Protein AF-A0AAE0IUZ6-F1 (afdb_monomer_lite)

pLDDT: mean 79.54, std 16.74, range [31.94, 95.56]

Sequence (282 aa):
MSKDALSNSRMFKVDIFSASQRDEEVAAMLNRHLWWHKSNQPDNFVSWISSLLYAVQYMLYCFNRSKRQFSLDQIQLLMVDTTLFPSREILFMEDVDLINIYAEFGQPPQASQSKYNGNSLGQEKTLAKLARMRSGLYLFGEYLSQGALRVEGKCKSITLEALIGRGLFSLRHDFLGSPALGPDAKENSGWAKEVVKLREVFAESGRREPVTASIFHAALGITEGFESPLRLPFVIYFLSLYPRRLDNTLRLLFEGHFTVRKLRKVATYLAPESKGKAEDIR

Structure (mmCIF, N/CA/C/O backbone):
data_AF-A0AAE0IUZ6-F1
#
_entry.id   AF-A0AAE0IUZ6-F1
#
loop_
_atom_site.group_PDB
_atom_site.id
_atom_site.type_symbol
_atom_site.label_atom_id
_atom_site.label_alt_id
_atom_site.label_comp_id
_atom_site.label_asym_id
_atom_site.label_entity_id
_atom_site.label_seq_id
_atom_site.pdbx_PDB_ins_code
_atom_site.Cartn_x
_atom_site.Cartn_y
_atom_site.Cartn_z
_atom_site.occupancy
_atom_site.B_iso_or_equiv
_atom_site.auth_seq_id
_atom_site.auth_comp_id
_atom_site.auth_asym_id
_atom_site.auth_atom_id
_atom_site.pdbx_PDB_model_num
ATOM 1 N N . MET A 1 1 ? -4.726 -10.358 9.457 1.00 71.62 1 MET A N 1
ATOM 2 C CA . MET A 1 1 ? -5.707 -10.649 10.532 1.00 71.62 1 MET A CA 1
ATOM 3 C C . MET A 1 1 ? -5.510 -9.632 11.644 1.00 71.62 1 MET A C 1
ATOM 5 O O . MET A 1 1 ? -4.365 -9.238 11.842 1.00 71.62 1 MET A O 1
ATOM 9 N N . SER A 1 2 ? -6.578 -9.201 12.328 1.00 77.94 2 SER A N 1
ATOM 10 C CA . SER A 1 2 ? -6.479 -8.260 13.458 1.00 77.94 2 SER A CA 1
ATOM 11 C C . SER A 1 2 ? -5.837 -8.915 14.683 1.00 77.94 2 SER A C 1
ATOM 13 O O . SER A 1 2 ? -5.755 -10.145 14.772 1.00 77.94 2 SER A O 1
ATOM 15 N N . LYS A 1 3 ? -5.386 -8.106 15.648 1.00 79.75 3 LYS A N 1
ATOM 16 C CA . LYS A 1 3 ? -4.854 -8.611 16.924 1.00 79.75 3 LYS A CA 1
ATOM 17 C C . LYS A 1 3 ? -5.901 -9.457 17.658 1.00 79.75 3 LYS A C 1
ATOM 19 O O . LYS A 1 3 ? -5.583 -10.522 18.197 1.00 79.75 3 LYS A O 1
ATOM 24 N N . ASP A 1 4 ? -7.152 -9.015 17.634 1.00 77.31 4 ASP A N 1
ATOM 25 C CA . ASP A 1 4 ? -8.262 -9.742 18.247 1.00 77.31 4 ASP A CA 1
ATOM 26 C C . ASP A 1 4 ? -8.547 -11.068 17.527 1.00 77.31 4 ASP A C 1
ATOM 28 O O . ASP A 1 4 ? -8.809 -12.079 18.178 1.00 77.31 4 ASP A O 1
ATOM 32 N N . ALA A 1 5 ? -8.412 -11.114 16.197 1.00 73.94 5 ALA A N 1
ATOM 33 C CA . ALA A 1 5 ? -8.547 -12.357 15.440 1.00 73.94 5 ALA A CA 1
ATOM 34 C C . ALA A 1 5 ? -7.412 -13.350 15.740 1.00 73.94 5 ALA A C 1
ATOM 36 O O . ALA A 1 5 ? -7.665 -14.542 15.902 1.00 73.94 5 ALA A O 1
ATOM 37 N N . LEU A 1 6 ? -6.169 -12.867 15.848 1.00 78.62 6 LEU A N 1
ATOM 38 C CA . LEU A 1 6 ? -5.002 -13.697 16.178 1.00 78.62 6 LEU A CA 1
ATOM 39 C C . LEU A 1 6 ? -5.080 -14.287 17.592 1.00 78.62 6 LEU A C 1
ATOM 41 O O . LEU A 1 6 ? -4.630 -15.406 17.815 1.00 78.62 6 LEU A O 1
ATOM 45 N N . SER A 1 7 ? -5.663 -13.549 18.537 1.00 78.81 7 SER A N 1
ATOM 46 C CA . SER A 1 7 ? -5.867 -14.006 19.919 1.00 78.81 7 SER A CA 1
ATOM 47 C C . SER A 1 7 ? -7.175 -14.783 20.128 1.00 78.81 7 SER A C 1
ATOM 49 O O . SER A 1 7 ? -7.484 -15.155 21.258 1.00 78.81 7 SER A O 1
ATOM 51 N N . ASN A 1 8 ? -7.943 -15.039 19.058 1.00 78.38 8 ASN A N 1
ATOM 52 C CA . ASN A 1 8 ? -9.271 -15.665 19.104 1.00 78.38 8 ASN A CA 1
ATOM 53 C C . ASN A 1 8 ? -10.239 -14.963 20.088 1.00 78.38 8 ASN A C 1
ATOM 55 O O . ASN A 1 8 ? -11.097 -15.591 20.713 1.00 78.38 8 ASN A O 1
ATOM 59 N N . SER A 1 9 ? -10.089 -13.644 20.238 1.00 79.25 9 SER A N 1
ATOM 60 C CA . SER A 1 9 ? -10.920 -12.799 21.095 1.00 79.25 9 SER A CA 1
ATOM 61 C C . SER A 1 9 ? -12.329 -12.662 20.521 1.00 79.25 9 SER A C 1
ATOM 63 O O . SER A 1 9 ? -12.500 -12.470 19.324 1.00 79.25 9 SER A O 1
ATOM 65 N N . ARG A 1 10 ? -13.376 -12.658 21.355 1.00 76.38 10 ARG A N 1
ATOM 66 C CA . ARG A 1 10 ? -14.760 -12.456 20.867 1.00 76.38 10 ARG A CA 1
ATOM 67 C C . ARG A 1 10 ? -14.938 -11.155 20.072 1.00 76.38 10 ARG A C 1
ATOM 69 O O .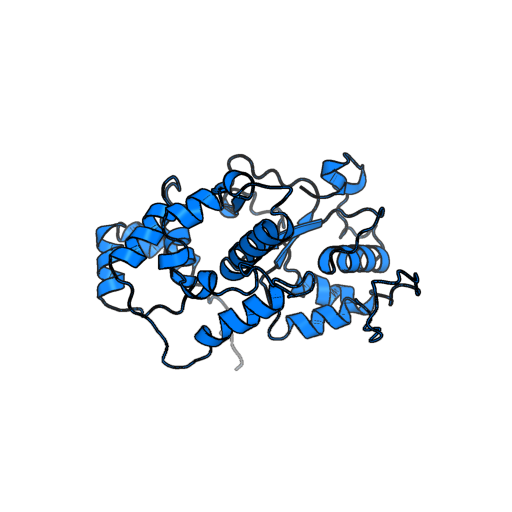 ARG A 1 10 ? -15.811 -11.095 19.210 1.00 76.38 10 ARG A O 1
ATOM 76 N N . MET A 1 11 ? -14.080 -10.166 20.323 1.00 75.00 11 MET A N 1
ATOM 77 C CA . MET A 1 11 ? -14.089 -8.867 19.654 1.00 75.00 11 MET A CA 1
ATOM 78 C C . MET A 1 11 ? -13.880 -8.956 18.140 1.00 75.00 11 MET A C 1
ATOM 80 O O . MET A 1 11 ? -14.386 -8.094 17.431 1.00 75.00 11 MET A O 1
ATOM 84 N N . PHE A 1 12 ? -13.242 -10.010 17.606 1.00 76.81 12 PHE A N 1
ATOM 85 C CA . PHE A 1 12 ? -12.997 -10.074 16.159 1.00 76.81 12 PHE A CA 1
ATOM 86 C C . PHE A 1 12 ? -14.262 -10.243 15.305 1.00 76.81 12 PHE A C 1
ATOM 88 O O . PHE A 1 12 ? -14.217 -10.034 14.093 1.00 76.81 12 PHE A O 1
ATOM 95 N N . LYS A 1 13 ? -15.379 -10.649 15.925 1.00 76.94 13 LYS A N 1
ATOM 96 C CA . LYS A 1 13 ? -16.692 -10.812 15.278 1.00 76.94 13 LYS A CA 1
ATOM 97 C C . LYS A 1 13 ? -17.610 -9.605 15.464 1.00 76.94 13 LYS A C 1
ATOM 99 O O . LYS A 1 13 ? -18.726 -9.624 14.954 1.00 76.94 13 LYS A O 1
ATOM 104 N N . VAL A 1 14 ? -17.183 -8.615 16.243 1.00 79.75 14 VAL A N 1
ATOM 105 C CA . VAL A 1 14 ? -17.984 -7.430 16.541 1.00 79.75 14 VAL A CA 1
ATOM 106 C C . VAL A 1 14 ? -17.780 -6.421 15.425 1.00 79.75 14 VAL A C 1
ATOM 108 O O . VAL A 1 14 ? -16.641 -6.055 15.136 1.00 79.75 14 VAL A O 1
ATOM 111 N N . ASP A 1 15 ? -18.885 -5.963 14.838 1.00 83.75 15 ASP A N 1
ATOM 112 C CA . ASP A 1 15 ? -18.871 -4.754 14.025 1.00 83.75 15 ASP A CA 1
ATOM 113 C C . ASP A 1 15 ? -18.696 -3.543 14.945 1.00 83.75 15 ASP A C 1
ATOM 115 O O . ASP A 1 15 ? -19.620 -3.148 15.673 1.00 83.75 15 ASP A O 1
ATOM 119 N N . ILE A 1 16 ? -17.486 -2.981 14.938 1.00 82.75 16 ILE A N 1
ATOM 120 C CA . ILE A 1 16 ? -17.130 -1.874 15.834 1.00 82.75 16 ILE A CA 1
ATOM 121 C C . ILE A 1 16 ? -17.822 -0.559 15.443 1.00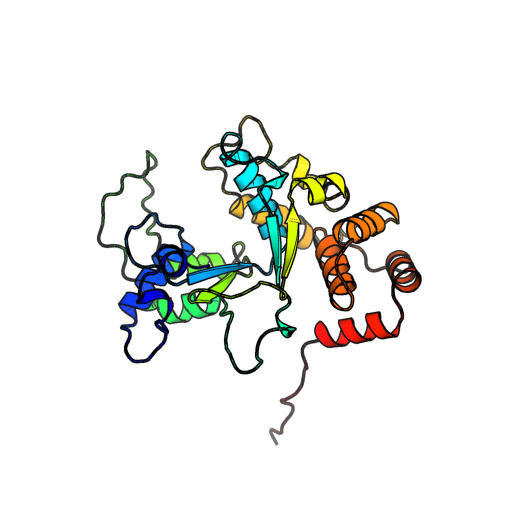 82.75 16 ILE A C 1
ATOM 123 O O . ILE A 1 16 ? -17.794 0.375 16.230 1.00 82.75 16 ILE A O 1
ATOM 127 N N . PHE A 1 17 ? -18.444 -0.485 14.261 1.00 83.00 17 PHE A N 1
ATOM 128 C CA . PHE A 1 17 ? -19.216 0.678 13.810 1.00 83.00 17 PHE A CA 1
ATOM 129 C C . PHE A 1 17 ? -20.728 0.479 13.979 1.00 83.00 17 PHE A C 1
ATOM 131 O O . PHE A 1 17 ? -21.523 1.310 13.546 1.00 83.00 17 PHE A O 1
ATOM 138 N N . SER A 1 18 ? -21.152 -0.619 14.612 1.00 81.81 18 SER A N 1
ATOM 139 C CA . SER A 1 18 ? -22.564 -0.836 14.915 1.00 81.81 18 SER A CA 1
ATOM 140 C C . SER A 1 18 ? -23.083 0.193 15.925 1.00 81.81 18 SER A C 1
ATOM 142 O O . SER A 1 18 ? -22.369 0.598 16.838 1.00 81.81 18 SER A O 1
ATOM 144 N N . ALA A 1 19 ? -24.378 0.519 15.845 1.00 66.19 19 ALA A N 1
ATOM 145 C CA . ALA A 1 19 ? -25.056 1.457 16.753 1.00 66.19 19 ALA A CA 1
ATOM 146 C C . ALA A 1 19 ? -25.000 1.072 18.251 1.00 66.19 19 ALA A C 1
ATOM 148 O O . ALA A 1 19 ? -25.449 1.828 19.105 1.00 66.19 19 ALA A O 1
ATOM 149 N N . SER A 1 20 ? -24.493 -0.121 18.575 1.00 76.75 20 SER A N 1
ATOM 150 C CA . SER A 1 20 ? -24.289 -0.585 19.950 1.00 76.75 20 SER A CA 1
ATOM 151 C C . SER A 1 20 ? -22.972 -0.112 20.575 1.00 76.75 20 SER A C 1
ATOM 153 O O . SER A 1 20 ? -22.800 -0.240 21.786 1.00 76.75 20 SER A O 1
ATOM 155 N N . GLN A 1 21 ? -22.034 0.385 19.766 1.00 81.50 21 GLN A N 1
ATOM 156 C CA . GLN A 1 21 ? -20.728 0.853 20.222 1.00 81.50 21 GLN A CA 1
ATOM 157 C C . GLN A 1 21 ? -20.774 2.346 20.536 1.00 81.50 21 GLN A C 1
ATOM 159 O O . GLN A 1 21 ? -21.479 3.106 19.876 1.00 81.50 21 GLN A O 1
ATOM 164 N N . ARG A 1 22 ? -20.015 2.770 21.550 1.00 87.12 22 ARG A N 1
ATOM 165 C CA . ARG A 1 22 ? -19.871 4.194 21.878 1.00 87.12 22 ARG A CA 1
ATOM 166 C C . ARG A 1 22 ? -18.794 4.820 21.004 1.00 87.12 22 ARG A C 1
ATOM 168 O O . ARG A 1 22 ? -17.706 4.251 20.882 1.00 87.12 22 ARG A O 1
ATOM 175 N N . ASP A 1 23 ? -19.054 6.005 20.463 1.00 90.00 23 ASP A N 1
ATOM 176 C CA . ASP A 1 23 ? -18.124 6.680 19.553 1.00 90.00 23 ASP A CA 1
ATOM 177 C C . ASP A 1 23 ? -16.748 6.927 20.190 1.00 90.00 23 ASP A C 1
ATOM 179 O O . ASP A 1 23 ? -15.720 6.790 19.524 1.00 90.00 23 ASP A O 1
ATOM 183 N N . GLU A 1 24 ? -16.685 7.180 21.500 1.00 89.44 24 GLU A N 1
ATOM 184 C CA . GLU A 1 24 ? -15.417 7.343 22.220 1.00 89.44 24 GLU A CA 1
ATOM 185 C C . GLU A 1 24 ? -14.604 6.044 22.293 1.00 89.44 24 GLU A C 1
ATOM 187 O O . GLU A 1 24 ? -13.370 6.077 22.283 1.00 89.44 24 GLU A O 1
ATOM 192 N N . GLU A 1 25 ? -15.264 4.885 22.356 1.00 88.25 25 GLU A N 1
ATOM 193 C CA . GLU A 1 25 ? -14.586 3.583 22.368 1.00 88.25 25 GLU A CA 1
ATOM 194 C C . GLU A 1 25 ? -13.980 3.273 20.999 1.00 88.25 25 GLU A C 1
ATOM 196 O O . GLU A 1 25 ? -12.822 2.840 20.917 1.00 88.25 25 GLU A O 1
ATOM 201 N N . VAL A 1 26 ? -14.728 3.571 19.934 1.00 90.69 26 VAL A N 1
ATOM 202 C CA . VAL A 1 26 ? -14.271 3.447 18.545 1.00 90.69 26 VAL A CA 1
ATOM 203 C C . VAL A 1 26 ? -13.110 4.401 18.285 1.00 90.69 26 VAL A C 1
ATOM 205 O O . VAL A 1 26 ? -12.046 3.965 17.838 1.00 90.69 26 VAL A O 1
ATOM 208 N N . ALA A 1 27 ? -13.254 5.676 18.657 1.00 91.44 27 ALA A N 1
ATOM 209 C CA . ALA A 1 27 ? -12.210 6.686 18.518 1.00 91.44 27 ALA A CA 1
ATOM 210 C C . ALA A 1 27 ? -10.939 6.306 19.291 1.00 91.44 27 ALA A C 1
ATOM 212 O O . ALA A 1 27 ? -9.825 6.420 18.771 1.00 91.44 27 ALA A O 1
ATOM 213 N N . ALA A 1 28 ? -11.076 5.787 20.516 1.00 88.69 28 ALA A N 1
ATOM 214 C CA . ALA A 1 28 ? -9.938 5.331 21.304 1.00 88.69 28 ALA A CA 1
ATOM 215 C C . ALA A 1 28 ? -9.241 4.114 20.672 1.00 88.69 28 ALA A C 1
ATOM 217 O O . ALA A 1 28 ? -8.007 4.043 20.700 1.00 88.69 28 ALA A O 1
ATOM 218 N N . MET A 1 29 ? -9.992 3.156 20.114 1.00 90.25 29 MET A N 1
ATOM 219 C CA . MET A 1 29 ? -9.426 2.007 19.396 1.00 90.25 29 MET A CA 1
ATOM 220 C C . MET A 1 29 ? -8.698 2.455 18.127 1.00 90.25 29 MET A C 1
ATOM 222 O O . MET A 1 29 ? -7.528 2.109 17.953 1.00 90.25 29 MET A O 1
ATOM 226 N N . LEU A 1 30 ? -9.341 3.293 17.311 1.00 92.38 30 LEU A N 1
ATOM 227 C CA . LEU A 1 30 ? -8.785 3.855 16.080 1.00 92.38 30 LEU A CA 1
ATOM 228 C C . LEU A 1 30 ? -7.488 4.627 16.355 1.00 92.38 30 LEU A C 1
ATOM 230 O O . LEU A 1 30 ? -6.470 4.396 15.703 1.00 92.38 30 LEU A O 1
ATOM 234 N N . ASN A 1 31 ? -7.486 5.487 17.378 1.00 90.69 31 ASN A N 1
ATOM 235 C CA . ASN A 1 31 ? -6.308 6.264 17.759 1.00 90.69 31 ASN A CA 1
ATOM 236 C C . ASN A 1 31 ? -5.139 5.356 18.169 1.00 90.69 31 ASN A C 1
ATOM 238 O O . ASN A 1 31 ? -4.004 5.564 17.742 1.00 90.69 31 ASN A O 1
ATOM 242 N N . ARG A 1 32 ? -5.396 4.321 18.981 1.00 89.06 32 ARG A N 1
ATOM 243 C CA . ARG A 1 32 ? -4.349 3.360 19.366 1.00 89.06 32 ARG A CA 1
ATOM 244 C C . ARG A 1 32 ? -3.808 2.601 18.157 1.00 89.06 32 ARG A C 1
ATOM 246 O O . ARG A 1 32 ? -2.589 2.445 18.069 1.00 89.06 32 ARG A O 1
ATOM 253 N N . HIS A 1 33 ? -4.694 2.162 17.263 1.00 91.31 33 HIS A N 1
ATOM 254 C CA . HIS A 1 33 ? -4.340 1.391 16.077 1.00 91.31 33 HIS A CA 1
ATOM 255 C C . HIS A 1 33 ? -3.424 2.190 15.145 1.00 91.31 33 HIS A C 1
ATOM 257 O O . HIS A 1 33 ? -2.290 1.785 14.895 1.00 91.31 33 HIS A O 1
ATOM 263 N N . LEU A 1 34 ? -3.861 3.381 14.726 1.00 91.12 34 LEU A N 1
ATOM 264 C CA . LEU A 1 34 ? -3.152 4.210 13.744 1.00 91.12 34 LEU A CA 1
ATOM 265 C C . LEU A 1 34 ? -1.823 4.776 14.262 1.00 91.12 34 LEU A C 1
ATOM 267 O O . LEU A 1 34 ? -0.888 5.002 13.493 1.00 91.12 34 LEU A O 1
ATOM 271 N N . TRP A 1 35 ? -1.697 4.990 15.574 1.00 86.81 35 TRP A N 1
ATOM 272 C CA . TRP A 1 35 ? -0.424 5.384 16.188 1.00 86.81 35 TRP A CA 1
ATOM 273 C C . TRP A 1 35 ? 0.479 4.201 16.566 1.00 86.81 35 TRP A C 1
ATOM 275 O O . TRP A 1 35 ? 1.554 4.421 17.145 1.00 86.81 35 TRP A O 1
ATOM 285 N N . TRP A 1 36 ? 0.048 2.968 16.273 1.00 83.19 36 TRP A N 1
ATOM 286 C CA . TRP A 1 36 ? 0.694 1.714 16.670 1.00 83.19 36 TRP A CA 1
ATOM 287 C C . TRP A 1 36 ? 1.071 1.680 18.152 1.00 83.19 36 TRP A C 1
ATOM 289 O O . TRP A 1 36 ? 2.183 1.306 18.544 1.00 83.19 36 TRP A O 1
ATOM 299 N N . HIS A 1 37 ? 0.145 2.113 19.006 1.00 81.44 37 HIS A N 1
ATOM 300 C CA . HIS A 1 37 ? 0.338 2.059 20.446 1.00 81.44 37 HIS A CA 1
ATOM 301 C C . HIS A 1 37 ? 0.358 0.608 20.911 1.00 81.44 37 HIS A C 1
ATOM 303 O O . HIS A 1 37 ? -0.628 -0.116 20.788 1.00 81.44 37 HIS A O 1
ATOM 309 N N . LYS A 1 38 ? 1.474 0.196 21.522 1.00 74.94 38 LYS A N 1
ATOM 310 C CA . LYS A 1 38 ? 1.528 -1.077 22.239 1.00 74.94 38 LYS A CA 1
ATOM 311 C C . LYS A 1 38 ? 0.528 -1.018 23.387 1.00 74.94 38 LYS A C 1
ATOM 313 O O . LYS A 1 38 ? 0.715 -0.273 24.345 1.00 74.94 38 LYS A O 1
ATOM 318 N N . SER A 1 39 ? -0.544 -1.784 23.268 1.00 76.62 39 SER A N 1
ATOM 319 C CA . SER A 1 39 ? -1.604 -1.841 24.261 1.00 76.62 39 SER A CA 1
ATOM 320 C C . SER A 1 39 ? -2.118 -3.264 24.384 1.00 76.62 39 SER A C 1
ATOM 322 O O . SER A 1 39 ? -2.206 -3.983 23.388 1.00 76.62 39 SER A O 1
ATOM 324 N N . ASN A 1 40 ? -2.493 -3.661 25.598 1.00 79.38 40 ASN A N 1
ATOM 325 C CA . ASN A 1 40 ? -3.204 -4.915 25.844 1.00 79.38 40 ASN A CA 1
ATOM 326 C C . ASN A 1 40 ? -4.706 -4.801 25.547 1.00 79.38 40 ASN A C 1
ATOM 328 O O . ASN A 1 40 ? -5.387 -5.818 25.536 1.00 79.38 40 ASN A O 1
ATOM 332 N N . GLN A 1 41 ? -5.201 -3.594 25.254 1.00 83.19 41 GLN A N 1
ATOM 333 C CA . GLN A 1 41 ? -6.593 -3.358 24.881 1.00 83.19 41 GLN A CA 1
ATOM 334 C C . GLN A 1 41 ? -6.968 -4.083 23.573 1.00 83.19 41 GLN A C 1
ATOM 336 O O . GLN A 1 41 ? -6.068 -4.368 22.764 1.00 83.19 41 GLN A O 1
ATOM 341 N N . PRO A 1 42 ? -8.271 -4.357 23.363 1.00 82.56 42 PRO A N 1
ATOM 342 C CA . PRO A 1 42 ? -8.775 -4.870 22.098 1.00 82.56 42 PRO A CA 1
ATOM 343 C C . PRO A 1 42 ? -8.405 -3.959 20.929 1.00 82.56 42 PRO A C 1
ATOM 345 O O . PRO A 1 42 ? -8.369 -2.724 21.061 1.00 82.56 42 PRO A O 1
ATOM 348 N N . ASP A 1 43 ? -8.113 -4.605 19.809 1.00 86.94 43 ASP A N 1
ATOM 349 C CA . ASP A 1 43 ? -7.841 -3.976 18.525 1.00 86.94 43 ASP A CA 1
ATOM 350 C C . ASP A 1 43 ? -8.331 -4.904 17.409 1.00 86.94 43 ASP A C 1
ATOM 352 O O . ASP A 1 43 ? -7.694 -5.915 17.065 1.00 86.94 43 ASP A O 1
ATOM 356 N N . ASN A 1 44 ? -9.497 -4.549 16.869 1.00 89.44 44 ASN A N 1
ATOM 357 C CA . ASN A 1 44 ? -10.148 -5.309 15.819 1.00 89.44 44 ASN A CA 1
ATOM 358 C C . ASN A 1 44 ? -9.775 -4.828 14.407 1.00 89.44 44 ASN A C 1
ATOM 360 O O . ASN A 1 44 ? -10.262 -5.386 13.426 1.00 89.44 44 ASN A O 1
ATOM 364 N N . PHE A 1 45 ? -8.908 -3.828 14.269 1.00 91.44 45 PHE A N 1
ATOM 365 C CA . PHE A 1 45 ? -8.540 -3.302 12.962 1.00 91.44 45 PHE A CA 1
ATOM 366 C C . PHE A 1 45 ? -7.404 -4.095 12.302 1.00 91.44 45 PHE A C 1
ATOM 368 O O . PHE A 1 45 ? -6.571 -4.742 12.948 1.00 91.44 45 PHE A O 1
ATOM 375 N N . VAL A 1 46 ? -7.368 -4.028 10.974 1.00 91.31 46 VAL A N 1
ATOM 376 C CA . VAL A 1 46 ? -6.242 -4.436 10.133 1.00 91.31 46 VAL A CA 1
ATOM 377 C C . VAL A 1 46 ? -5.954 -3.307 9.156 1.00 91.31 46 VAL A C 1
ATOM 379 O O . VAL A 1 46 ? -6.820 -2.979 8.345 1.00 91.31 46 VAL A O 1
ATOM 382 N N . SER A 1 47 ? -4.737 -2.765 9.206 1.00 92.75 47 SER A N 1
ATOM 383 C CA . SER A 1 47 ? -4.247 -1.810 8.214 1.00 92.75 47 SER A CA 1
ATOM 384 C C . SER A 1 47 ? -3.916 -2.486 6.886 1.00 92.75 47 SER A C 1
ATOM 386 O O . SER A 1 47 ? -3.175 -3.471 6.825 1.00 92.75 47 SER A O 1
ATOM 388 N N . TRP A 1 48 ? -4.403 -1.878 5.816 1.00 93.56 48 TRP A N 1
ATOM 389 C CA . TRP A 1 48 ? -4.072 -2.139 4.421 1.00 93.56 48 TRP A CA 1
ATOM 390 C C . TRP A 1 48 ? -3.554 -0.851 3.796 1.00 93.56 48 TRP A C 1
ATOM 392 O O . TRP A 1 48 ? -3.838 0.240 4.277 1.00 93.56 48 TRP A O 1
ATOM 402 N N . ILE A 1 49 ? -2.788 -0.959 2.717 1.00 93.06 49 ILE A N 1
ATOM 403 C CA . ILE A 1 49 ? -2.183 0.202 2.070 1.00 93.06 49 ILE A CA 1
ATOM 404 C C . ILE A 1 49 ? -2.352 0.113 0.557 1.00 93.06 49 ILE A C 1
ATOM 406 O O . ILE A 1 49 ? -2.073 -0.926 -0.041 1.00 93.06 49 ILE A O 1
ATOM 410 N N . SER A 1 50 ? -2.783 1.205 -0.072 1.00 92.00 50 SER A N 1
ATOM 411 C CA . SER A 1 50 ? -2.864 1.318 -1.535 1.00 92.00 50 SER A CA 1
ATOM 412 C C . SER A 1 50 ? -1.578 1.873 -2.164 1.00 92.00 50 SER A C 1
ATOM 414 O O . SER A 1 50 ? -1.284 1.614 -3.332 1.00 92.00 50 SER A O 1
ATOM 416 N N . SER A 1 51 ? -0.766 2.601 -1.390 1.00 92.88 51 SER A N 1
ATOM 417 C CA . SER A 1 51 ? 0.532 3.135 -1.813 1.00 92.88 51 SER A CA 1
ATOM 418 C C . SER A 1 51 ? 1.625 2.061 -1.803 1.00 92.88 51 SER A C 1
ATOM 420 O O . SER A 1 51 ? 2.211 1.749 -0.763 1.00 92.88 51 SER A O 1
ATOM 422 N N . LEU A 1 52 ? 1.969 1.548 -2.989 1.00 93.44 52 LEU A N 1
ATOM 423 C CA . LEU A 1 52 ? 3.069 0.589 -3.160 1.00 93.44 52 LEU A CA 1
ATOM 424 C C . LEU A 1 52 ? 4.417 1.156 -2.685 1.00 93.44 52 LEU A C 1
ATOM 426 O O . LEU A 1 52 ? 5.196 0.444 -2.056 1.00 93.44 52 LEU A O 1
ATOM 430 N N . LEU A 1 53 ? 4.674 2.446 -2.931 1.00 93.06 53 LEU A N 1
ATOM 431 C CA . LEU A 1 53 ? 5.879 3.128 -2.450 1.00 93.06 53 LEU A CA 1
ATOM 432 C C . LEU A 1 53 ? 6.009 3.026 -0.925 1.00 93.06 53 LEU A C 1
ATOM 434 O O . LEU A 1 53 ? 7.077 2.716 -0.401 1.00 93.06 53 LEU A O 1
ATOM 438 N N . TYR A 1 54 ? 4.905 3.267 -0.220 1.00 92.00 54 TYR A N 1
ATOM 439 C CA . TYR A 1 54 ? 4.867 3.192 1.235 1.00 92.00 54 TYR A CA 1
ATOM 440 C C . TYR A 1 54 ? 5.049 1.754 1.724 1.00 92.00 54 TYR A C 1
ATOM 442 O O . TYR A 1 54 ? 5.842 1.525 2.634 1.00 92.00 54 TYR A O 1
ATOM 450 N N . ALA A 1 55 ? 4.384 0.786 1.084 1.00 94.00 55 ALA A N 1
ATOM 451 C CA . ALA A 1 55 ? 4.511 -0.632 1.414 1.00 94.00 55 ALA A CA 1
ATOM 452 C C . ALA A 1 55 ? 5.956 -1.134 1.269 1.00 94.00 55 ALA A C 1
ATOM 454 O O . ALA A 1 55 ? 6.499 -1.727 2.199 1.00 94.00 55 ALA A O 1
ATOM 455 N N . VAL A 1 56 ? 6.610 -0.842 0.140 1.00 92.88 56 VAL A N 1
ATOM 456 C CA . VAL A 1 56 ? 8.002 -1.247 -0.105 1.00 92.88 56 VAL A CA 1
ATOM 457 C C . VAL A 1 56 ? 8.951 -0.575 0.888 1.00 92.88 56 VAL A C 1
ATOM 459 O O . VAL A 1 56 ? 9.787 -1.249 1.490 1.00 92.88 56 VAL A O 1
ATOM 462 N N . GLN A 1 57 ? 8.805 0.733 1.121 1.00 90.25 57 GLN A N 1
ATOM 463 C CA . GLN A 1 57 ? 9.642 1.442 2.092 1.00 90.25 57 GLN A CA 1
ATOM 464 C C . GLN A 1 57 ? 9.446 0.896 3.516 1.00 90.25 57 GLN A C 1
ATOM 466 O O . GLN A 1 57 ? 10.413 0.788 4.274 1.00 90.25 57 GLN A O 1
ATOM 471 N N . TYR A 1 58 ? 8.217 0.517 3.876 1.00 88.62 58 TYR A N 1
ATOM 472 C CA . TYR A 1 58 ? 7.924 -0.131 5.150 1.00 88.62 58 TYR A CA 1
ATOM 473 C C . TYR A 1 58 ? 8.580 -1.511 5.251 1.00 88.62 58 TYR A C 1
ATOM 475 O O . TYR A 1 58 ? 9.195 -1.806 6.269 1.00 88.62 58 TYR A O 1
ATOM 483 N N . MET A 1 59 ? 8.543 -2.326 4.192 1.00 90.69 59 MET A N 1
ATOM 484 C CA . MET A 1 59 ? 9.230 -3.625 4.163 1.00 90.69 59 MET A CA 1
ATOM 485 C C . MET A 1 59 ? 10.742 -3.487 4.367 1.00 90.69 59 MET A C 1
ATOM 487 O O . MET A 1 59 ? 11.315 -4.218 5.176 1.00 90.69 59 MET A O 1
ATOM 491 N N . LEU A 1 60 ? 11.384 -2.530 3.686 1.00 88.12 60 LEU A N 1
ATOM 492 C CA . LEU A 1 60 ? 12.816 -2.242 3.854 1.00 88.12 60 LEU A CA 1
ATOM 493 C C . LEU A 1 60 ? 13.125 -1.775 5.286 1.00 88.12 60 LEU A C 1
ATOM 495 O O . LEU A 1 60 ? 14.095 -2.228 5.897 1.00 88.12 60 LEU A O 1
ATOM 499 N N . TYR A 1 61 ? 12.266 -0.921 5.851 1.00 84.44 61 TYR A N 1
ATOM 500 C CA . TYR A 1 61 ? 12.359 -0.490 7.245 1.00 84.44 61 TYR A CA 1
ATOM 501 C C . TYR A 1 61 ? 12.220 -1.659 8.229 1.00 84.44 61 TYR A C 1
ATOM 503 O O . TYR A 1 61 ? 13.039 -1.787 9.141 1.00 84.44 61 TYR A O 1
ATOM 511 N N . CYS A 1 62 ? 11.217 -2.523 8.042 1.00 83.75 62 CYS A N 1
ATOM 512 C CA . CYS A 1 62 ? 10.995 -3.718 8.852 1.00 83.75 62 CYS A CA 1
ATOM 513 C C . CYS A 1 62 ? 12.207 -4.638 8.805 1.00 83.75 62 CYS A C 1
ATOM 515 O O . CYS A 1 62 ? 12.707 -5.017 9.860 1.00 83.75 62 CYS A O 1
ATOM 517 N N . PHE A 1 63 ? 12.720 -4.933 7.608 1.00 84.56 63 PHE A N 1
ATOM 518 C CA . PHE A 1 63 ? 13.924 -5.742 7.449 1.00 84.56 63 PHE A CA 1
ATOM 519 C C . PHE A 1 63 ? 15.085 -5.153 8.242 1.00 84.56 63 PHE A C 1
ATOM 521 O O . PHE A 1 63 ? 15.695 -5.855 9.039 1.00 84.56 63 PHE A O 1
ATOM 528 N N . ASN A 1 64 ? 15.354 -3.854 8.094 1.00 79.12 64 ASN A N 1
ATOM 529 C CA . ASN A 1 64 ? 16.489 -3.233 8.761 1.00 79.12 64 ASN A CA 1
ATOM 530 C C . ASN A 1 64 ? 16.356 -3.193 10.288 1.00 79.12 64 ASN A C 1
ATOM 532 O O . ASN A 1 64 ? 17.291 -3.554 11.003 1.00 79.12 64 ASN A O 1
ATOM 536 N N . ARG A 1 65 ? 15.180 -2.809 10.793 1.00 75.69 65 ARG A N 1
ATOM 537 C CA . ARG A 1 65 ? 14.889 -2.798 12.233 1.00 75.69 65 ARG A CA 1
ATOM 538 C C . ARG A 1 65 ? 14.971 -4.200 12.837 1.00 75.69 65 ARG A C 1
ATOM 540 O O . ARG A 1 65 ? 15.404 -4.360 13.976 1.00 75.69 65 ARG A O 1
ATOM 547 N N . SER A 1 66 ? 14.564 -5.202 12.068 1.00 73.12 66 SER A N 1
ATOM 548 C CA . SER A 1 66 ? 14.472 -6.594 12.488 1.00 73.12 66 SER A CA 1
ATOM 549 C C . SER A 1 66 ? 15.573 -7.467 11.889 1.00 73.12 66 SER A C 1
ATOM 551 O O . SER A 1 66 ? 15.385 -8.678 11.838 1.00 73.12 66 SER A O 1
ATOM 553 N N . LYS A 1 67 ? 16.740 -6.913 11.509 1.00 64.12 67 LYS A N 1
ATOM 554 C CA . LYS A 1 67 ? 17.885 -7.665 10.935 1.00 64.12 67 LYS A CA 1
ATOM 555 C C . LYS A 1 67 ? 18.341 -8.865 11.780 1.00 64.12 67 LYS A C 1
ATOM 557 O O . LYS A 1 67 ? 19.071 -9.717 11.294 1.00 64.12 67 LYS A O 1
ATOM 562 N N . ARG A 1 68 ? 17.926 -8.931 13.051 1.00 61.94 68 ARG A N 1
ATOM 563 C CA . ARG A 1 68 ? 18.182 -10.045 13.981 1.00 61.94 68 ARG A CA 1
ATOM 564 C C . ARG A 1 68 ? 17.036 -11.055 14.115 1.00 61.94 68 ARG A C 1
ATOM 566 O O . ARG A 1 68 ? 17.210 -12.060 14.789 1.00 61.94 68 ARG A O 1
ATOM 573 N N . GLN A 1 69 ? 15.872 -10.772 13.540 1.00 74.25 69 GLN A N 1
ATOM 574 C CA . GLN A 1 69 ? 14.629 -11.510 13.764 1.00 74.25 69 GLN A CA 1
ATOM 575 C C . GLN A 1 69 ? 14.025 -12.075 12.475 1.00 74.25 69 GLN A C 1
ATOM 577 O O . GLN A 1 69 ? 13.442 -13.152 12.540 1.00 74.25 69 GLN A O 1
ATOM 582 N N . PHE A 1 70 ? 14.156 -11.382 11.336 1.00 82.56 70 PHE A N 1
ATOM 583 C CA . PHE A 1 70 ? 13.573 -11.831 10.071 1.00 82.56 70 PHE A CA 1
ATOM 584 C C . PHE A 1 70 ? 14.571 -11.769 8.912 1.00 82.56 70 PHE A C 1
ATOM 586 O O . PHE A 1 70 ? 15.275 -10.770 8.749 1.00 82.56 70 PHE A O 1
ATOM 593 N N . SER A 1 71 ? 14.605 -12.818 8.093 1.00 88.31 71 SER A N 1
ATOM 594 C CA . SER A 1 71 ? 15.318 -12.853 6.811 1.00 88.31 71 SER A CA 1
ATOM 595 C C . SER A 1 71 ? 14.473 -12.249 5.674 1.00 88.31 71 SER A C 1
ATOM 597 O O . SER A 1 71 ? 13.278 -11.982 5.827 1.00 88.31 71 SER A O 1
ATOM 599 N N . LEU A 1 72 ? 15.096 -11.978 4.520 1.00 89.88 72 LEU A N 1
ATOM 600 C CA . LEU A 1 72 ? 14.439 -11.324 3.376 1.00 89.88 72 LEU A CA 1
ATOM 601 C C . LEU A 1 72 ? 13.268 -12.142 2.797 1.00 89.88 72 LEU A C 1
ATOM 603 O O . LEU A 1 72 ? 12.311 -11.565 2.280 1.00 89.88 72 LEU A O 1
ATOM 607 N N . ASP A 1 73 ? 13.320 -13.467 2.890 1.00 92.94 73 ASP A N 1
ATOM 608 C CA . ASP A 1 73 ? 12.274 -14.394 2.445 1.00 92.94 73 ASP A CA 1
ATOM 609 C C . ASP A 1 73 ? 11.057 -14.436 3.393 1.00 92.94 73 ASP A C 1
ATOM 611 O O . ASP A 1 73 ? 9.958 -14.818 2.985 1.00 92.94 73 ASP A O 1
ATOM 615 N N . GLN A 1 74 ? 11.217 -13.962 4.635 1.00 92.69 74 GLN A N 1
ATOM 616 C CA . GLN A 1 74 ? 10.160 -13.946 5.655 1.00 92.69 74 GLN A CA 1
ATOM 617 C C . GLN A 1 74 ? 9.288 -12.683 5.623 1.00 92.69 74 GLN A C 1
ATOM 619 O O . GLN A 1 74 ? 8.209 -12.664 6.217 1.00 92.69 74 GLN A O 1
ATOM 624 N N . ILE A 1 75 ? 9.718 -11.626 4.927 1.00 92.81 75 ILE A N 1
ATOM 625 C CA . ILE A 1 75 ? 8.944 -10.388 4.769 1.00 92.81 75 ILE A CA 1
ATOM 626 C C . ILE A 1 75 ? 8.257 -10.422 3.409 1.00 92.81 75 ILE A C 1
ATOM 628 O O . ILE A 1 75 ? 8.920 -10.500 2.377 1.00 92.81 75 ILE A O 1
ATOM 632 N N . GLN A 1 76 ? 6.927 -10.340 3.400 1.00 94.31 76 GLN A N 1
ATOM 633 C CA . GLN A 1 76 ? 6.130 -10.497 2.186 1.00 94.31 76 GLN A CA 1
ATOM 634 C C . GLN A 1 76 ? 5.228 -9.293 1.934 1.00 94.31 76 GLN A C 1
ATOM 636 O O . GLN A 1 76 ? 4.597 -8.764 2.848 1.00 94.31 76 GLN A O 1
ATOM 641 N N . LEU A 1 77 ? 5.139 -8.898 0.666 1.00 93.62 77 LEU A N 1
ATOM 642 C CA . LEU A 1 77 ? 4.128 -7.981 0.167 1.00 93.62 77 LEU A CA 1
ATOM 643 C C . LEU A 1 77 ? 2.915 -8.798 -0.266 1.00 93.62 77 LEU A C 1
ATOM 645 O O . LEU A 1 77 ? 3.021 -9.623 -1.175 1.00 93.62 77 LEU A O 1
ATOM 649 N N . LEU A 1 78 ? 1.771 -8.552 0.366 1.00 92.38 78 LEU A N 1
ATOM 650 C CA . LEU A 1 78 ? 0.493 -9.140 -0.023 1.00 92.38 78 LEU A CA 1
ATOM 651 C C . LEU A 1 78 ? -0.265 -8.163 -0.915 1.00 92.38 78 LEU A C 1
ATOM 653 O O . LEU A 1 78 ? -0.610 -7.060 -0.498 1.00 92.38 78 LEU A O 1
ATOM 657 N N . MET A 1 79 ? -0.542 -8.589 -2.140 1.00 89.00 79 MET A N 1
ATOM 658 C CA . MET A 1 79 ? -1.345 -7.850 -3.103 1.00 89.00 79 MET A CA 1
ATOM 659 C C . MET A 1 79 ? -2.721 -8.498 -3.205 1.00 89.00 79 MET A C 1
ATOM 661 O O . MET A 1 79 ? -2.846 -9.632 -3.670 1.00 89.00 79 MET A O 1
ATOM 665 N N . VAL A 1 80 ? -3.741 -7.787 -2.735 1.00 87.81 80 VAL A N 1
ATOM 666 C CA . VAL A 1 80 ? -5.115 -8.285 -2.611 1.00 87.81 80 VAL A CA 1
ATOM 667 C C . VAL A 1 80 ? -5.929 -7.907 -3.850 1.00 87.81 80 VAL A C 1
ATOM 669 O O . VAL A 1 80 ? -5.929 -6.750 -4.262 1.00 87.81 80 VAL A O 1
ATOM 672 N N . ASP A 1 81 ? -6.640 -8.875 -4.429 1.00 85.44 81 ASP A N 1
ATOM 673 C CA . ASP A 1 81 ? -7.630 -8.636 -5.478 1.00 85.44 81 ASP A CA 1
ATOM 674 C C . ASP A 1 81 ? -8.982 -8.328 -4.838 1.00 85.44 81 ASP A C 1
ATOM 676 O O . ASP A 1 81 ? -9.733 -9.223 -4.440 1.00 85.44 81 ASP A O 1
ATOM 680 N N . THR A 1 82 ? -9.291 -7.038 -4.733 1.00 85.12 82 THR A N 1
ATOM 681 C CA . THR A 1 82 ? -10.538 -6.562 -4.129 1.00 85.12 82 THR A CA 1
ATOM 682 C C . THR A 1 82 ? -11.782 -6.983 -4.921 1.00 85.12 82 THR A C 1
ATOM 684 O O . THR A 1 82 ? -12.870 -7.018 -4.353 1.00 85.12 82 THR A O 1
ATOM 687 N N . THR A 1 83 ? -11.647 -7.383 -6.192 1.00 82.81 83 THR A N 1
ATOM 688 C CA . THR A 1 83 ? -12.776 -7.845 -7.021 1.00 82.81 83 THR A CA 1
ATOM 689 C C . THR A 1 83 ? -13.249 -9.252 -6.660 1.00 82.81 83 THR A C 1
ATOM 691 O O . THR A 1 83 ? -14.372 -9.628 -6.991 1.00 82.81 83 THR A O 1
ATOM 694 N N . LEU A 1 84 ? -12.424 -10.021 -5.940 1.00 85.56 84 LEU A N 1
ATOM 695 C CA . LEU A 1 84 ? -12.761 -11.360 -5.440 1.00 85.56 84 LEU A CA 1
ATOM 696 C C . LEU A 1 84 ? -13.497 -11.327 -4.095 1.00 85.56 84 LEU A C 1
ATOM 698 O O . LEU A 1 84 ? -13.720 -12.369 -3.465 1.00 85.56 84 LEU A O 1
ATOM 702 N N . PHE A 1 85 ? -13.858 -10.134 -3.629 1.00 85.06 85 PHE A N 1
ATOM 703 C CA . PHE A 1 85 ? -14.652 -9.955 -2.431 1.00 85.06 85 PHE A CA 1
ATOM 704 C C . PHE A 1 85 ? -16.114 -9.636 -2.767 1.00 85.06 85 PHE A C 1
ATOM 706 O O . PHE A 1 85 ? -16.390 -9.023 -3.801 1.00 85.06 85 PHE A O 1
ATOM 713 N N . PRO A 1 86 ? -17.072 -10.053 -1.918 1.00 81.69 86 PRO A N 1
ATOM 714 C CA . PRO A 1 86 ? -18.487 -9.800 -2.161 1.00 81.69 86 PRO A CA 1
ATOM 715 C C . PRO A 1 86 ? -18.786 -8.298 -2.256 1.00 81.69 86 PRO A C 1
ATOM 717 O O . PRO A 1 86 ? -18.508 -7.542 -1.332 1.00 81.69 86 PRO A O 1
ATOM 720 N N . SER A 1 87 ? -19.425 -7.864 -3.346 1.00 67.50 87 SER A N 1
ATOM 721 C CA . SER A 1 87 ? -19.678 -6.443 -3.654 1.00 67.50 87 SER A CA 1
ATOM 722 C C . SER A 1 87 ? -20.614 -5.718 -2.674 1.00 67.50 87 SER A C 1
ATOM 724 O O . SER A 1 87 ? -20.847 -4.524 -2.826 1.00 67.50 87 SER A O 1
ATOM 726 N N . ARG A 1 88 ? -21.201 -6.436 -1.708 1.00 57.44 88 ARG A N 1
ATOM 727 C CA . ARG A 1 88 ? -22.126 -5.899 -0.695 1.00 57.44 88 ARG A CA 1
ATOM 728 C C . ARG A 1 88 ? -21.496 -5.775 0.694 1.00 57.44 88 ARG A C 1
ATOM 730 O O . ARG A 1 88 ? -22.173 -5.338 1.616 1.00 57.44 88 ARG A O 1
ATOM 737 N N . GLU A 1 89 ? -20.229 -6.149 0.848 1.00 67.31 89 GLU A N 1
ATOM 738 C CA . GLU A 1 89 ? -19.494 -6.020 2.103 1.00 67.31 89 GLU A CA 1
ATOM 739 C C . GLU A 1 89 ? -18.540 -4.823 1.991 1.00 67.31 89 GLU A C 1
ATOM 741 O O . GLU A 1 89 ? -17.640 -4.808 1.149 1.00 67.31 89 GLU A O 1
ATOM 746 N N . ILE A 1 90 ? -18.739 -3.800 2.829 1.00 62.94 90 ILE A N 1
ATOM 747 C CA . ILE A 1 90 ? -17.770 -2.706 2.977 1.00 62.94 90 ILE A CA 1
ATOM 748 C C . ILE A 1 90 ? -16.590 -3.271 3.768 1.00 62.94 90 ILE A C 1
ATOM 750 O O . ILE A 1 90 ? -16.625 -3.363 4.992 1.00 62.94 90 ILE A O 1
ATOM 754 N N . LEU A 1 91 ? -15.564 -3.727 3.052 1.00 78.56 91 LEU A N 1
ATOM 755 C CA . LEU A 1 91 ? -14.431 -4.440 3.651 1.00 78.56 91 LEU A CA 1
ATOM 756 C C . LEU A 1 91 ? -13.256 -3.532 3.998 1.00 78.56 91 LEU A C 1
ATOM 758 O O . LEU A 1 91 ? -12.461 -3.881 4.866 1.00 78.56 91 LEU A O 1
ATOM 762 N N . PHE A 1 92 ? -13.141 -2.393 3.319 1.00 88.75 92 PHE A N 1
ATOM 763 C CA . PHE A 1 92 ? -12.011 -1.482 3.429 1.00 88.75 92 PHE A CA 1
ATOM 764 C C . PHE A 1 92 ? -12.538 -0.053 3.537 1.00 88.75 92 PHE A C 1
ATOM 766 O O . PHE A 1 92 ? -13.167 0.442 2.606 1.00 88.75 92 PHE A O 1
ATOM 773 N N . MET A 1 93 ? -12.289 0.593 4.670 1.00 90.81 93 MET A N 1
ATOM 774 C CA . MET A 1 93 ? -12.638 1.993 4.923 1.00 90.81 93 MET A CA 1
ATOM 775 C C . MET A 1 93 ? -11.373 2.837 4.916 1.00 90.81 93 MET A C 1
ATOM 777 O O . MET A 1 93 ? -10.380 2.424 5.508 1.00 90.81 93 MET A O 1
ATOM 781 N N . GLU A 1 94 ? -11.387 3.995 4.265 1.00 93.00 94 GLU A N 1
ATOM 782 C CA . GLU A 1 94 ? -10.230 4.894 4.276 1.00 93.00 94 GLU A CA 1
ATOM 783 C C . GLU A 1 94 ? -9.943 5.387 5.695 1.00 93.00 94 GLU A C 1
ATOM 785 O O . GLU A 1 94 ? -10.855 5.756 6.441 1.00 93.00 94 GLU A O 1
ATOM 790 N N . ASP A 1 95 ? -8.665 5.398 6.079 1.00 94.31 95 ASP A N 1
ATOM 791 C CA . ASP A 1 95 ? -8.263 5.889 7.396 1.00 94.31 95 ASP A CA 1
ATOM 792 C C . ASP A 1 95 ? -8.659 7.357 7.575 1.00 94.31 95 ASP A C 1
ATOM 794 O O . ASP A 1 95 ? -9.123 7.734 8.645 1.00 94.31 95 ASP A O 1
ATOM 798 N N . VAL A 1 96 ? -8.534 8.170 6.523 1.00 94.44 96 VAL A N 1
ATOM 799 C CA . VAL A 1 96 ? -8.889 9.595 6.526 1.00 94.44 96 VAL A CA 1
ATOM 800 C C . VAL A 1 96 ? -10.363 9.817 6.846 1.00 94.44 96 VAL A C 1
ATOM 80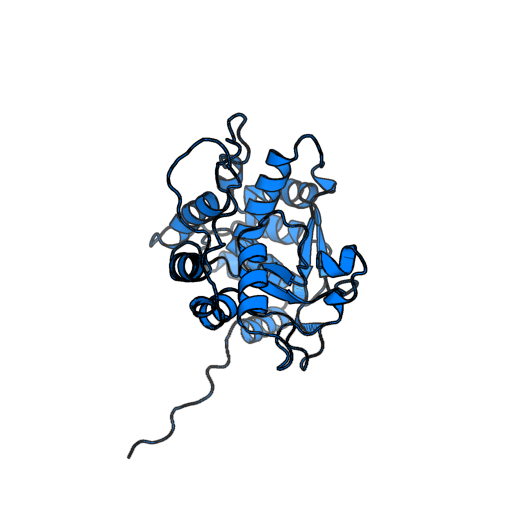2 O O . VAL A 1 96 ? -10.662 10.670 7.681 1.00 94.44 96 VAL A O 1
ATOM 805 N N . ASP A 1 97 ? -11.269 9.042 6.249 1.00 93.62 97 ASP A N 1
ATOM 806 C CA . ASP A 1 97 ? -12.705 9.158 6.519 1.00 93.62 97 ASP A CA 1
ATOM 807 C C . ASP A 1 97 ? -13.006 8.831 7.982 1.00 93.62 97 ASP A C 1
ATOM 809 O O . ASP A 1 97 ? -13.648 9.615 8.683 1.00 93.62 97 ASP A O 1
ATOM 813 N N . LEU A 1 98 ? -12.457 7.720 8.481 1.00 93.50 98 LEU A N 1
ATOM 814 C CA . LEU A 1 98 ? -12.625 7.313 9.876 1.00 93.50 98 LEU A CA 1
ATOM 815 C C . LEU A 1 98 ? -12.011 8.325 10.849 1.00 93.50 98 LEU A C 1
ATOM 817 O O . LEU A 1 98 ? -12.621 8.652 11.864 1.00 93.50 98 LEU A O 1
ATOM 821 N N . ILE A 1 99 ? -10.822 8.848 10.547 1.00 93.81 99 ILE A N 1
ATOM 822 C CA . ILE A 1 99 ? -10.172 9.883 11.354 1.00 93.81 99 ILE A CA 1
ATOM 823 C C . ILE A 1 99 ? -11.057 11.127 11.416 1.00 93.81 99 ILE A C 1
ATOM 825 O O . ILE A 1 99 ? -11.236 11.667 12.502 1.00 93.81 99 ILE A O 1
ATOM 829 N N . ASN A 1 100 ? -11.599 11.582 10.285 1.00 92.62 100 ASN A N 1
ATOM 830 C CA . ASN A 1 100 ? -12.410 12.797 10.228 1.00 92.62 100 ASN A CA 1
ATOM 831 C C . ASN A 1 100 ? -13.727 12.642 10.994 1.00 92.62 100 ASN A C 1
ATOM 833 O O . ASN A 1 100 ? -14.108 13.564 11.709 1.00 92.62 100 ASN A O 1
ATOM 837 N N . ILE A 1 101 ? -14.376 11.478 10.891 1.00 92.31 101 ILE A N 1
ATOM 838 C CA . ILE A 1 101 ? -15.601 11.159 11.640 1.00 92.31 101 ILE A CA 1
ATOM 839 C C . ILE A 1 101 ? -15.311 11.104 13.144 1.00 92.31 101 ILE A C 1
ATOM 841 O O . ILE A 1 101 ? -16.024 11.708 13.937 1.00 92.31 101 ILE A O 1
ATOM 845 N N . TYR A 1 102 ? -14.244 10.409 13.550 1.00 92.12 102 TYR A N 1
ATOM 846 C CA . TYR A 1 102 ? -13.988 10.127 14.964 1.00 92.12 102 TYR A CA 1
ATOM 847 C C . TYR A 1 102 ? -13.081 11.144 15.676 1.00 92.12 102 TYR A C 1
ATOM 849 O O . TYR A 1 102 ? -12.813 11.003 16.873 1.00 92.12 102 TYR A O 1
ATOM 857 N N . ALA A 1 103 ? -12.591 12.173 14.976 1.00 89.62 103 ALA A N 1
ATOM 858 C CA . ALA A 1 103 ? -11.638 13.140 15.524 1.00 89.62 103 ALA A CA 1
ATOM 859 C C . ALA A 1 103 ? -12.170 13.884 16.755 1.00 89.62 103 ALA A C 1
ATOM 861 O O . ALA A 1 103 ? -11.387 14.157 17.666 1.00 89.62 103 ALA A O 1
ATOM 862 N N . GLU A 1 104 ? -13.469 14.191 16.790 1.00 86.44 104 GLU A N 1
ATOM 863 C CA . GLU A 1 104 ? -14.104 14.934 17.887 1.00 86.44 104 GLU A CA 1
ATOM 864 C C . GLU A 1 104 ? -14.297 14.099 19.161 1.00 86.44 104 GLU A C 1
ATOM 866 O O . GLU A 1 104 ? -14.236 14.634 20.266 1.00 86.44 104 GLU A O 1
ATOM 871 N N . PHE A 1 105 ? -14.429 12.778 19.021 1.00 85.50 105 PHE A N 1
ATOM 872 C CA . PHE A 1 105 ? -14.577 11.839 20.140 1.00 85.50 105 PHE A CA 1
ATOM 873 C C . PHE A 1 105 ? -13.229 11.376 20.709 1.00 85.50 105 PHE A C 1
ATOM 875 O O . PHE A 1 105 ? -13.158 10.760 21.777 1.00 85.50 105 PHE A O 1
ATOM 882 N N . GLY A 1 106 ? -12.134 11.661 20.000 1.00 69.06 106 GLY A N 1
ATOM 883 C CA . GLY A 1 106 ? -10.779 11.335 20.420 1.00 69.06 106 GLY A CA 1
ATOM 884 C C . GLY A 1 106 ? -10.320 12.214 21.579 1.00 69.06 106 GLY A C 1
ATOM 885 O O . GLY A 1 106 ? -9.600 13.188 21.362 1.00 69.06 106 GLY A O 1
ATOM 886 N N . GLN A 1 107 ? -10.675 11.854 22.816 1.00 63.34 107 GLN A N 1
ATOM 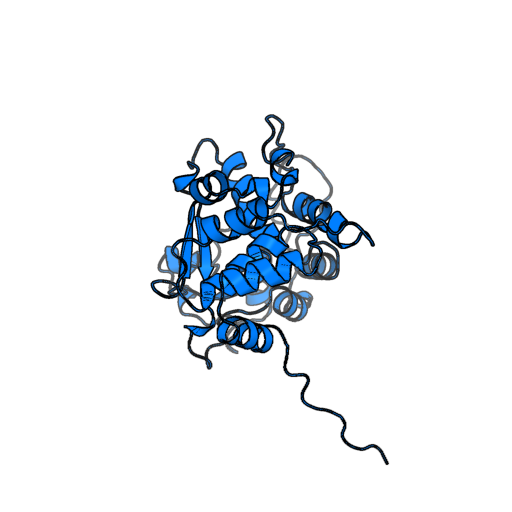887 C CA . GLN A 1 107 ? -10.081 12.497 23.989 1.00 63.34 107 GLN A CA 1
ATOM 888 C C . GLN A 1 107 ? -8.548 12.333 23.960 1.00 63.34 107 GLN A C 1
ATOM 890 O O . GLN A 1 107 ? -8.048 11.272 23.554 1.00 63.34 107 GLN A O 1
ATOM 895 N N . PRO A 1 108 ? -7.774 13.342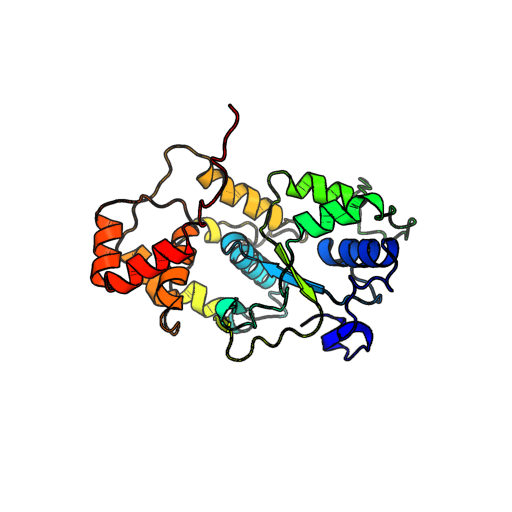 24.410 1.00 55.56 108 PRO A N 1
ATOM 896 C CA . PRO A 1 108 ? -6.368 13.141 24.724 1.00 55.56 108 PRO A CA 1
ATOM 897 C C . PRO A 1 108 ? -6.251 11.906 25.618 1.00 55.56 108 PRO A C 1
ATOM 899 O O . PRO A 1 108 ? -7.056 11.770 26.545 1.00 55.56 108 PRO A O 1
ATOM 902 N N . PRO A 1 109 ? -5.298 10.987 25.378 1.00 50.69 109 PRO A N 1
ATOM 903 C CA . PRO A 1 109 ? -5.067 9.911 26.326 1.00 50.69 109 PRO A CA 1
ATOM 904 C C . PRO A 1 109 ? -4.893 10.554 27.703 1.00 50.69 109 PRO A C 1
ATOM 906 O O . PRO A 1 109 ? -3.974 11.360 27.865 1.00 50.69 109 PRO A O 1
ATOM 909 N N . GLN A 1 110 ? -5.764 10.238 28.675 1.00 45.88 110 GLN A N 1
ATOM 910 C CA . GLN A 1 110 ? -5.499 10.620 30.063 1.00 45.88 110 GLN A CA 1
ATOM 911 C C . GLN A 1 110 ? -4.068 10.205 30.344 1.00 45.88 110 GLN A C 1
ATOM 913 O O . GLN A 1 110 ? -3.732 9.058 30.051 1.00 45.88 110 GLN A O 1
ATOM 918 N N . ALA A 1 111 ? -3.243 11.159 30.780 1.00 41.66 111 ALA A N 1
ATOM 919 C CA . ALA A 1 111 ? -1.791 11.091 30.788 1.00 41.66 111 ALA A CA 1
ATOM 920 C C . ALA A 1 111 ? -1.265 9.807 31.450 1.00 41.66 111 ALA A C 1
ATOM 922 O O . ALA A 1 111 ? -0.811 9.803 32.591 1.00 41.66 111 ALA A O 1
ATOM 923 N N . SER A 1 112 ? -1.275 8.693 30.721 1.00 40.84 112 SER A N 1
ATOM 924 C CA . SER A 1 112 ? -0.521 7.519 31.086 1.00 40.84 112 SER A CA 1
ATOM 925 C C . SER A 1 112 ? 0.908 7.937 30.810 1.00 40.84 112 SER A C 1
ATOM 927 O O . SER A 1 112 ? 1.284 8.133 29.651 1.00 40.84 112 SER A O 1
ATOM 929 N N . GLN A 1 113 ? 1.670 8.152 31.879 1.00 39.16 113 GLN A N 1
ATOM 930 C CA . GLN A 1 113 ? 3.097 8.454 31.873 1.00 39.16 113 GLN A CA 1
ATOM 931 C C . GLN A 1 113 ? 3.907 7.281 31.292 1.00 39.16 113 GLN A C 1
ATOM 933 O O . GLN A 1 113 ? 4.818 6.748 31.923 1.00 39.16 113 GLN A O 1
ATOM 938 N N . SER A 1 114 ? 3.606 6.856 30.067 1.00 41.22 114 SER A N 1
ATOM 939 C CA . SER A 1 114 ? 4.528 6.061 29.280 1.00 41.22 114 SER A CA 1
ATOM 940 C C . SER A 1 114 ? 5.642 7.012 28.856 1.00 41.22 114 SER A C 1
ATOM 942 O O . SER A 1 114 ? 5.555 7.698 27.837 1.00 41.22 114 SER A O 1
ATOM 944 N N . LYS A 1 115 ? 6.669 7.109 29.709 1.00 38.59 115 LYS A N 1
ATOM 945 C CA . LYS A 1 115 ? 7.966 7.700 29.381 1.00 38.59 115 LYS A CA 1
ATOM 946 C C . LYS A 1 115 ? 8.538 6.933 28.189 1.00 38.59 115 LYS A C 1
ATOM 948 O O . LYS A 1 115 ? 9.276 5.968 28.355 1.00 38.59 115 LYS A O 1
ATOM 953 N N . TYR A 1 116 ? 8.195 7.354 26.979 1.00 39.59 116 TYR A N 1
ATOM 954 C CA . TYR A 1 116 ? 8.995 7.028 25.811 1.00 39.59 116 TYR A CA 1
ATOM 955 C C . TYR A 1 116 ? 10.231 7.930 25.851 1.00 39.59 116 TYR A C 1
ATOM 957 O O . TYR A 1 116 ? 10.124 9.152 25.791 1.00 39.59 116 TYR A O 1
ATOM 965 N N . ASN A 1 117 ? 11.381 7.290 26.053 1.00 37.53 117 ASN A N 1
ATOM 966 C CA . ASN A 1 117 ? 12.727 7.840 26.189 1.00 37.53 117 ASN A CA 1
ATOM 967 C C . ASN A 1 117 ? 12.947 9.247 25.594 1.00 37.53 117 ASN A C 1
ATOM 969 O O . ASN A 1 117 ? 13.075 9.428 24.385 1.00 37.53 117 ASN A O 1
ATOM 973 N N . GLY A 1 118 ? 13.108 10.221 26.492 1.00 35.62 118 GLY A N 1
ATOM 974 C CA . GLY A 1 118 ? 14.213 11.179 26.416 1.00 35.62 118 GLY A CA 1
ATOM 975 C C . GLY A 1 118 ? 14.034 12.471 25.626 1.00 35.62 118 GLY A C 1
ATOM 976 O O . GLY A 1 118 ? 14.884 13.334 25.791 1.00 35.62 118 GLY A O 1
ATOM 977 N N . ASN A 1 119 ? 12.963 12.671 24.851 1.00 35.00 119 ASN A N 1
ATOM 978 C CA . ASN A 1 119 ? 12.738 13.954 24.170 1.00 35.00 119 ASN A CA 1
ATOM 979 C C . ASN A 1 119 ? 11.387 14.565 24.555 1.00 35.00 119 ASN A C 1
ATOM 981 O O . ASN A 1 119 ? 10.336 14.216 24.017 1.00 35.00 119 ASN A O 1
ATOM 985 N N . SER A 1 120 ? 11.443 15.512 25.489 1.00 40.41 120 SER A N 1
ATOM 986 C CA . SER A 1 120 ? 10.342 16.387 25.881 1.00 40.41 120 SER A CA 1
ATOM 987 C C . SER A 1 120 ? 9.937 17.307 24.726 1.00 40.41 120 SER A C 1
ATOM 989 O O . SER A 1 120 ? 10.434 18.417 24.585 1.00 40.41 120 SER A O 1
ATOM 991 N N . LEU A 1 121 ? 9.009 16.824 23.906 1.00 36.91 121 LEU A N 1
ATOM 992 C CA . LEU A 1 121 ? 8.019 17.602 23.160 1.00 36.91 121 LEU A CA 1
ATOM 993 C C . LEU A 1 121 ? 6.767 16.724 23.150 1.00 36.91 121 LEU A C 1
ATOM 995 O O . LEU A 1 121 ? 6.535 15.950 22.221 1.00 36.91 121 LEU A O 1
ATOM 999 N N . GLY A 1 122 ? 6.022 16.772 24.258 1.00 42.41 122 GLY A N 1
ATOM 1000 C CA . GLY A 1 122 ? 4.764 16.057 24.452 1.00 42.41 122 GLY A CA 1
ATOM 1001 C C . GLY A 1 122 ? 3.721 16.524 23.444 1.00 42.41 122 GLY A C 1
ATOM 1002 O O . GLY A 1 122 ? 2.892 17.370 23.740 1.00 42.41 122 GLY A O 1
ATOM 1003 N N . GLN A 1 123 ? 3.794 16.013 22.219 1.00 52.34 123 GLN A N 1
ATOM 1004 C CA . GLN A 1 123 ? 2.744 16.199 21.235 1.00 52.34 123 GLN A CA 1
ATOM 1005 C C . GLN A 1 123 ? 1.789 15.023 21.359 1.00 52.34 123 GLN A C 1
ATOM 1007 O O . GLN A 1 123 ? 2.124 13.913 20.933 1.00 52.34 123 GLN A O 1
ATOM 1012 N N . GLU A 1 124 ? 0.616 15.277 21.927 1.00 66.94 124 GLU A N 1
ATOM 1013 C CA . GLU A 1 124 ? -0.435 14.279 22.081 1.00 66.94 124 GLU A CA 1
ATOM 1014 C C . GLU A 1 124 ? -0.699 13.572 20.744 1.00 66.94 124 GLU A C 1
ATOM 1016 O O . GLU A 1 124 ? -0.902 14.187 19.691 1.00 66.94 124 GLU A O 1
ATOM 1021 N N . LYS A 1 125 ? -0.607 12.245 20.774 1.00 79.88 125 LYS A N 1
ATOM 1022 C CA . LYS A 1 125 ? -0.934 11.373 19.652 1.00 79.88 125 LYS A CA 1
ATOM 1023 C C . LYS A 1 125 ? -2.453 11.197 19.624 1.00 79.88 125 LYS A C 1
ATOM 1025 O O . LYS A 1 125 ? -2.974 10.260 20.224 1.00 79.88 125 LYS A O 1
ATOM 1030 N N . THR A 1 126 ? -3.138 12.155 19.003 1.00 88.06 126 THR A N 1
ATOM 1031 C CA . THR A 1 126 ? -4.604 12.208 18.873 1.00 88.06 126 THR A CA 1
ATOM 1032 C C . THR A 1 126 ? -5.051 12.006 17.426 1.00 88.06 126 THR A C 1
ATOM 1034 O O . THR A 1 126 ? -4.250 12.152 16.493 1.00 88.06 126 THR A O 1
ATOM 1037 N N . LEU A 1 127 ? -6.342 11.718 17.231 1.00 90.00 127 LEU A N 1
ATOM 1038 C CA . LEU A 1 127 ? -6.963 11.651 15.905 1.00 90.00 127 LEU A CA 1
ATOM 1039 C C . LEU A 1 127 ? -6.957 13.015 15.210 1.00 90.00 127 LEU A C 1
ATOM 1041 O O . LEU A 1 127 ? -6.590 13.088 14.045 1.00 90.00 127 LEU A O 1
ATOM 1045 N N . ALA A 1 128 ? -7.221 14.110 15.929 1.00 88.62 128 ALA A N 1
ATOM 1046 C CA . ALA A 1 128 ? -7.129 15.464 15.373 1.00 88.62 128 ALA A CA 1
ATOM 1047 C C . ALA A 1 128 ? -5.727 15.777 14.808 1.00 88.62 128 ALA A C 1
ATOM 1049 O O . ALA A 1 128 ? -5.577 16.406 13.756 1.00 88.62 128 ALA A O 1
ATOM 1050 N N . LYS A 1 129 ? -4.666 15.293 15.471 1.00 88.12 129 LYS A N 1
ATOM 1051 C CA . LYS A 1 129 ? -3.301 15.411 14.947 1.00 88.12 129 LYS A CA 1
ATOM 1052 C C . LYS A 1 129 ? -3.105 14.573 13.684 1.00 88.12 129 LYS A C 1
ATOM 1054 O O . LYS A 1 129 ? -2.471 15.067 12.750 1.00 88.12 129 LYS A O 1
ATOM 1059 N N . LEU A 1 130 ? -3.621 13.342 13.651 1.00 90.19 130 LEU A N 1
ATOM 1060 C CA . LEU A 1 130 ? -3.584 12.508 12.447 1.00 90.19 130 LEU A CA 1
ATOM 1061 C C . LEU A 1 130 ? -4.344 13.164 11.294 1.00 90.19 130 LEU A C 1
ATOM 1063 O O . LEU A 1 130 ? -3.780 13.231 10.208 1.00 90.19 130 LEU A O 1
ATOM 1067 N N . ALA A 1 131 ? -5.523 13.743 11.536 1.00 90.75 131 ALA A N 1
ATOM 1068 C CA . ALA A 1 131 ? -6.314 14.453 10.529 1.00 90.75 131 ALA A CA 1
ATOM 1069 C C . ALA A 1 131 ? -5.477 15.539 9.838 1.00 90.75 131 ALA A C 1
ATOM 1071 O O . ALA A 1 131 ? -5.342 15.560 8.615 1.00 90.75 131 ALA A O 1
ATOM 1072 N N . ARG A 1 132 ? -4.788 16.373 10.630 1.00 89.69 132 ARG A N 1
ATOM 1073 C CA . ARG A 1 132 ? -3.882 17.411 10.111 1.00 89.69 132 ARG A CA 1
ATOM 1074 C C . ARG A 1 132 ? -2.660 16.848 9.378 1.00 89.69 132 ARG A C 1
ATOM 1076 O O . ARG A 1 132 ? -2.134 17.487 8.474 1.00 89.69 132 ARG A O 1
ATOM 1083 N N . MET A 1 133 ? -2.143 15.691 9.788 1.00 89.38 133 MET A N 1
ATOM 1084 C CA . MET A 1 133 ? -1.028 15.050 9.079 1.00 89.38 133 MET A CA 1
ATOM 1085 C C . MET A 1 133 ? -1.485 14.467 7.734 1.00 89.38 133 MET A C 1
ATOM 1087 O O . MET A 1 133 ? -0.775 14.610 6.734 1.00 89.38 133 MET A O 1
ATOM 1091 N N . ARG A 1 134 ? -2.663 13.833 7.711 1.00 90.12 134 ARG A N 1
ATOM 1092 C CA . ARG A 1 134 ? -3.280 13.205 6.536 1.00 90.12 134 ARG A CA 1
ATOM 1093 C C . ARG A 1 134 ? -3.809 14.211 5.519 1.00 90.12 134 ARG A C 1
ATOM 1095 O O . ARG A 1 134 ? -3.805 13.893 4.339 1.00 90.12 134 ARG A O 1
ATOM 1102 N N . SER A 1 135 ? -4.154 15.431 5.933 1.00 88.00 135 SER A N 1
ATOM 1103 C CA . SER A 1 135 ? -4.504 16.521 5.009 1.00 88.00 135 SER A CA 1
ATOM 1104 C C . SER A 1 135 ? -3.307 17.104 4.243 1.00 88.00 135 SER A C 1
ATOM 1106 O O . SER A 1 135 ? -3.482 17.983 3.403 1.00 88.00 135 SER A O 1
ATOM 1108 N N . GLY A 1 136 ? -2.087 16.630 4.519 1.00 87.56 136 GLY A N 1
ATOM 1109 C CA . GLY A 1 136 ? -0.869 17.076 3.852 1.00 87.56 136 GLY A CA 1
ATOM 1110 C C . GLY A 1 136 ? 0.013 15.919 3.387 1.00 87.56 136 GLY A C 1
ATOM 1111 O O . GLY A 1 136 ? -0.439 14.922 2.830 1.00 87.56 136 GLY A O 1
ATOM 1112 N N . LEU A 1 137 ? 1.318 16.053 3.627 1.00 86.56 137 LEU A N 1
ATOM 1113 C CA . LEU A 1 137 ? 2.348 15.171 3.063 1.00 86.56 137 LEU A CA 1
ATOM 1114 C C . LEU A 1 137 ? 2.259 13.705 3.533 1.00 86.56 137 LEU A C 1
ATOM 1116 O O . LEU A 1 137 ? 2.799 12.812 2.877 1.00 86.56 137 LEU A O 1
ATOM 1120 N N . TYR A 1 138 ? 1.579 13.442 4.653 1.00 87.50 138 TYR A N 1
ATOM 1121 C CA . TYR A 1 138 ? 1.495 12.116 5.272 1.00 87.50 138 TYR A CA 1
ATOM 1122 C C . TYR A 1 138 ? 0.245 11.327 4.850 1.00 87.50 138 TYR A C 1
ATOM 1124 O O . TYR A 1 138 ? -0.127 10.380 5.543 1.00 87.50 138 TYR A O 1
ATOM 1132 N N . LEU A 1 139 ? -0.407 11.684 3.737 1.00 87.75 139 LEU A N 1
ATOM 1133 C CA . LEU A 1 139 ? -1.458 10.861 3.138 1.00 87.75 139 LEU A CA 1
ATOM 1134 C C . LEU A 1 139 ? -0.850 9.587 2.539 1.00 87.75 139 LEU A C 1
ATOM 1136 O O . LEU A 1 139 ? -0.143 9.633 1.528 1.00 87.75 139 LEU A O 1
ATOM 1140 N N . PHE A 1 140 ? -1.078 8.436 3.165 1.00 86.75 140 PHE A N 1
ATOM 1141 C CA . PHE A 1 140 ? -0.449 7.179 2.749 1.00 86.75 140 PHE A CA 1
ATOM 1142 C C . PHE A 1 140 ? -1.377 6.245 1.970 1.00 86.75 140 PHE A C 1
ATOM 1144 O O . PHE A 1 140 ? -0.874 5.336 1.316 1.00 86.75 140 PHE A O 1
ATOM 1151 N N . GLY A 1 141 ? -2.683 6.527 1.936 1.00 90.25 141 GLY A N 1
ATOM 1152 C CA . GLY A 1 141 ? -3.672 5.645 1.313 1.00 90.25 141 GLY A CA 1
ATOM 1153 C C . GLY A 1 141 ? -3.892 4.391 2.155 1.00 90.25 141 GLY A C 1
ATOM 1154 O O . GLY A 1 141 ? -3.847 3.278 1.632 1.00 90.25 141 GLY A O 1
ATOM 1155 N N . GLU A 1 142 ? -3.994 4.570 3.472 1.00 94.06 142 GLU A N 1
ATOM 1156 C CA . GLU A 1 142 ? -4.253 3.484 4.408 1.00 94.06 142 GLU A CA 1
ATOM 1157 C C . GLU A 1 142 ? -5.759 3.199 4.441 1.00 94.06 142 GLU A C 1
ATOM 1159 O O . GLU A 1 142 ? -6.579 4.113 4.462 1.00 94.06 142 GLU A O 1
ATOM 1164 N N . TYR A 1 143 ? -6.112 1.920 4.421 1.00 94.06 143 TYR A N 1
ATOM 1165 C CA . TYR A 1 143 ? -7.480 1.440 4.558 1.00 94.06 143 TYR A CA 1
ATOM 1166 C C . TYR A 1 143 ? -7.551 0.500 5.752 1.00 94.06 143 TYR A C 1
ATOM 1168 O O . TYR A 1 143 ? -6.630 -0.280 5.987 1.00 94.06 143 TYR A O 1
ATOM 1176 N N . LEU A 1 144 ? -8.660 0.518 6.475 1.00 93.81 144 LEU A N 1
ATOM 1177 C CA . LEU A 1 144 ? -8.909 -0.359 7.604 1.00 93.81 144 LEU A CA 1
ATOM 1178 C C . LEU A 1 144 ? -9.989 -1.378 7.252 1.00 93.81 144 LEU A C 1
ATOM 1180 O O . LEU A 1 144 ? -11.051 -1.031 6.735 1.00 93.81 144 LEU A O 1
ATOM 1184 N N . SER A 1 145 ? -9.722 -2.640 7.575 1.00 91.00 145 SER A N 1
ATOM 1185 C CA . SER A 1 145 ? -10.747 -3.682 7.680 1.00 91.00 145 SER A CA 1
ATOM 1186 C C . SER A 1 145 ? -10.898 -4.114 9.136 1.00 91.00 145 SER A C 1
ATOM 1188 O O . SER A 1 145 ? -10.023 -3.844 9.959 1.00 91.00 145 SER A O 1
ATOM 1190 N N . GLN A 1 146 ? -11.956 -4.861 9.446 1.00 88.81 146 GLN A N 1
ATOM 1191 C CA . GLN A 1 146 ? -12.154 -5.451 10.770 1.00 88.81 146 GLN A CA 1
ATOM 1192 C C . GLN A 1 146 ? -11.919 -6.969 10.773 1.00 88.81 146 GLN A C 1
ATOM 1194 O O . GLN A 1 146 ? -12.100 -7.650 9.761 1.00 88.81 146 GLN A O 1
ATOM 1199 N N . GLY A 1 147 ? -11.530 -7.515 11.923 1.00 84.81 147 GLY A N 1
ATOM 1200 C CA . GLY A 1 147 ? -11.521 -8.951 12.181 1.00 84.81 147 GLY A CA 1
ATOM 1201 C C . GLY A 1 147 ? -10.521 -9.756 11.351 1.00 84.81 147 GLY A C 1
ATOM 1202 O O . GLY A 1 147 ? -9.355 -9.393 11.147 1.00 84.81 147 GLY A O 1
ATOM 1203 N N . ALA A 1 148 ? -10.973 -10.931 10.914 1.00 81.12 148 ALA A N 1
ATOM 1204 C CA . ALA A 1 148 ? -10.185 -11.877 10.136 1.00 81.12 148 ALA A CA 1
ATOM 1205 C C . ALA A 1 148 ? -10.568 -11.812 8.653 1.00 81.12 148 ALA A C 1
ATOM 1207 O O . ALA A 1 148 ? -11.366 -12.621 8.177 1.00 81.12 148 ALA A O 1
ATOM 1208 N N . LEU A 1 149 ? -9.964 -10.886 7.902 1.00 83.31 149 LEU A N 1
ATOM 1209 C CA . LEU A 1 149 ? -10.105 -10.902 6.449 1.00 83.31 149 LEU A CA 1
ATOM 1210 C C . LEU A 1 149 ? -9.423 -12.152 5.873 1.00 83.31 149 LEU A C 1
ATOM 1212 O O . LEU A 1 149 ? -8.198 -12.291 5.922 1.00 83.31 149 LEU A O 1
ATOM 1216 N N . ARG A 1 150 ? -10.223 -13.070 5.322 1.00 83.94 150 ARG A N 1
ATOM 1217 C CA . ARG A 1 150 ? -9.726 -14.260 4.623 1.00 83.94 150 ARG A CA 1
ATOM 1218 C C . ARG A 1 150 ? -9.259 -13.868 3.225 1.00 83.94 150 ARG A C 1
ATOM 1220 O O . ARG A 1 150 ? -10.076 -13.711 2.319 1.00 83.94 150 ARG A O 1
ATOM 1227 N N . VAL A 1 151 ? -7.946 -13.709 3.079 1.00 86.50 151 VAL A N 1
ATOM 1228 C CA . VAL A 1 151 ? -7.288 -13.354 1.809 1.00 86.50 151 VAL A CA 1
ATOM 1229 C C . VAL A 1 151 ? -6.750 -14.561 1.037 1.00 86.50 151 VAL A C 1
ATOM 1231 O O . VAL A 1 151 ? -6.262 -14.402 -0.077 1.00 86.50 151 VAL A O 1
ATOM 1234 N N . GLU A 1 152 ? -6.851 -15.770 1.593 1.00 87.06 152 GLU A N 1
ATOM 1235 C CA . GLU A 1 152 ? -6.459 -17.002 0.902 1.00 87.06 152 GLU A CA 1
ATOM 1236 C C . GLU A 1 152 ? -7.219 -17.148 -0.425 1.00 87.06 152 GLU A C 1
ATOM 1238 O O . GLU A 1 152 ? -8.428 -16.924 -0.491 1.00 87.06 152 GLU A O 1
ATOM 1243 N N . GLY A 1 153 ? -6.489 -17.445 -1.504 1.00 85.88 153 GLY A N 1
ATOM 1244 C CA . GLY A 1 153 ? -7.031 -17.482 -2.867 1.00 85.88 153 GLY A CA 1
ATOM 1245 C C . GLY A 1 153 ? -7.429 -16.116 -3.449 1.00 85.88 153 GLY A C 1
ATOM 1246 O O . GLY A 1 153 ? -7.794 -16.048 -4.619 1.00 85.88 153 GLY A O 1
ATOM 1247 N N . LYS A 1 154 ? -7.335 -15.029 -2.671 1.00 87.25 154 LYS A N 1
ATOM 1248 C CA . LYS A 1 154 ? -7.699 -13.654 -3.064 1.00 87.25 154 LYS A CA 1
ATOM 1249 C C . LYS A 1 154 ? -6.519 -12.687 -3.069 1.00 87.25 154 LYS A C 1
ATOM 1251 O O . LYS A 1 154 ? -6.692 -11.494 -3.306 1.00 87.25 154 LYS A O 1
ATOM 1256 N N . CYS A 1 155 ? -5.319 -13.174 -2.780 1.00 88.50 155 CYS A N 1
ATOM 1257 C CA . CYS A 1 155 ? -4.102 -12.386 -2.848 1.00 88.50 155 CYS A CA 1
ATOM 1258 C C . CYS A 1 155 ? -2.980 -13.151 -3.540 1.00 88.50 155 CYS A C 1
ATOM 1260 O O . CYS A 1 155 ? -2.953 -14.384 -3.560 1.00 88.50 155 CYS A O 1
ATOM 1262 N N . LYS A 1 156 ? -2.011 -12.401 -4.051 1.00 89.50 156 LYS A N 1
ATOM 1263 C CA . LYS A 1 156 ? -0.695 -12.917 -4.423 1.00 89.50 156 LYS A CA 1
ATOM 1264 C C . LYS A 1 156 ? 0.335 -12.327 -3.467 1.00 89.50 156 LYS A C 1
ATOM 1266 O O . LYS A 1 156 ? 0.215 -11.171 -3.059 1.00 89.50 156 LYS A O 1
ATOM 1271 N N . SER A 1 157 ? 1.324 -13.129 -3.095 1.00 91.44 157 SER A N 1
ATOM 1272 C CA . SER A 1 157 ? 2.427 -12.701 -2.245 1.00 91.44 157 SER A CA 1
ATOM 1273 C C . SER A 1 157 ? 3.729 -12.653 -3.034 1.00 91.44 157 SER A C 1
ATOM 1275 O O . SER A 1 157 ? 3.924 -13.401 -3.993 1.00 91.44 157 SER A O 1
ATOM 1277 N N . ILE A 1 158 ? 4.627 -11.764 -2.627 1.00 92.94 158 ILE A N 1
ATOM 1278 C CA . ILE A 1 158 ? 6.014 -11.753 -3.088 1.00 92.94 158 ILE A CA 1
ATOM 1279 C C . ILE A 1 158 ? 6.928 -11.413 -1.913 1.00 92.94 158 ILE A C 1
ATOM 1281 O O . ILE A 1 158 ? 6.637 -10.501 -1.138 1.00 92.94 158 ILE A O 1
ATOM 1285 N N . THR A 1 159 ? 8.014 -12.167 -1.752 1.00 95.00 159 THR A N 1
ATOM 1286 C CA . THR A 1 159 ? 8.997 -11.919 -0.691 1.00 95.00 159 THR A CA 1
ATOM 1287 C C . THR A 1 159 ? 9.834 -10.679 -1.006 1.00 95.00 159 THR A C 1
ATOM 1289 O O . THR A 1 159 ? 9.993 -10.295 -2.169 1.00 95.00 159 THR A O 1
ATOM 1292 N N . LEU A 1 160 ? 10.403 -10.049 0.023 1.00 93.56 160 LEU A N 1
ATOM 1293 C CA . LEU A 1 160 ? 11.339 -8.941 -0.164 1.00 93.56 160 LEU A CA 1
ATOM 1294 C C . LEU A 1 160 ? 12.584 -9.394 -0.939 1.00 93.56 160 LEU A C 1
ATOM 1296 O O . LEU A 1 160 ? 13.063 -8.661 -1.802 1.00 93.56 160 LEU A O 1
ATOM 1300 N N . GLU A 1 161 ? 13.056 -10.617 -0.685 1.00 94.25 161 GLU A N 1
ATOM 1301 C CA . GLU A 1 161 ? 14.132 -11.249 -1.457 1.00 94.25 161 GLU A CA 1
ATOM 1302 C C . GLU A 1 161 ? 13.802 -11.300 -2.954 1.00 94.25 161 GLU A C 1
ATOM 1304 O O . GLU A 1 161 ? 14.578 -10.811 -3.776 1.00 94.25 161 GLU A O 1
ATOM 1309 N N . ALA A 1 162 ? 12.628 -11.828 -3.315 1.00 94.56 162 ALA A N 1
ATOM 1310 C CA . ALA A 1 162 ? 12.212 -11.941 -4.707 1.00 94.56 162 ALA A CA 1
ATOM 1311 C C . ALA A 1 162 ? 12.012 -10.565 -5.355 1.00 94.56 162 ALA A C 1
ATOM 1313 O O . ALA A 1 162 ? 12.400 -10.380 -6.506 1.00 94.56 162 ALA A O 1
ATOM 1314 N N . LEU A 1 163 ? 11.458 -9.584 -4.631 1.00 94.75 163 LEU A N 1
ATOM 1315 C CA . LEU A 1 163 ? 11.351 -8.205 -5.119 1.00 94.75 163 LEU A CA 1
ATOM 1316 C C . LEU A 1 163 ? 12.724 -7.638 -5.493 1.00 94.75 163 LEU A C 1
ATOM 1318 O O . LEU A 1 163 ? 12.895 -7.112 -6.594 1.00 94.75 163 LEU A O 1
ATOM 1322 N N . ILE A 1 164 ? 13.707 -7.771 -4.599 1.00 92.88 164 ILE A N 1
ATOM 1323 C CA . ILE A 1 164 ? 15.076 -7.297 -4.832 1.00 92.88 164 ILE A CA 1
ATOM 1324 C C . ILE A 1 164 ? 15.706 -8.050 -6.006 1.00 92.88 164 ILE A C 1
ATOM 1326 O O . ILE A 1 164 ? 16.158 -7.415 -6.960 1.00 92.88 164 ILE A O 1
ATOM 1330 N N . GLY A 1 165 ? 15.675 -9.385 -5.975 1.00 93.75 165 GLY A N 1
ATOM 1331 C CA . GLY A 1 165 ? 16.278 -10.242 -6.998 1.00 93.75 165 GLY A CA 1
ATOM 1332 C C . GLY A 1 165 ? 15.678 -10.061 -8.395 1.00 93.75 165 GLY A C 1
ATOM 1333 O O . GLY A 1 165 ? 16.368 -10.271 -9.388 1.00 93.75 165 GLY A O 1
ATOM 1334 N N . ARG A 1 166 ? 14.418 -9.617 -8.489 1.00 94.75 166 ARG A N 1
ATOM 1335 C CA . ARG A 1 166 ? 13.711 -9.356 -9.757 1.00 94.75 166 ARG A CA 1
ATOM 1336 C C . ARG A 1 166 ? 13.796 -7.898 -10.225 1.00 94.75 166 ARG A C 1
ATOM 1338 O O . ARG A 1 166 ? 13.165 -7.541 -11.216 1.00 94.75 166 ARG A O 1
ATOM 1345 N N . GLY A 1 167 ? 14.584 -7.061 -9.548 1.00 93.56 167 GLY A N 1
ATOM 1346 C CA . GLY A 1 167 ? 14.923 -5.721 -10.032 1.00 93.56 167 GLY A CA 1
ATOM 1347 C C . GLY A 1 167 ? 14.166 -4.571 -9.371 1.00 93.56 167 GLY A C 1
ATOM 1348 O O . GLY A 1 167 ? 13.993 -3.528 -10.002 1.00 93.56 167 GLY A O 1
ATOM 1349 N N . LEU A 1 168 ? 13.753 -4.694 -8.101 1.00 93.94 168 LEU A N 1
ATOM 1350 C CA . LEU A 1 168 ? 13.166 -3.572 -7.347 1.00 93.94 168 LEU A CA 1
ATOM 1351 C C . LEU A 1 168 ? 14.026 -2.298 -7.439 1.00 93.94 168 LEU A C 1
ATOM 1353 O O . LEU A 1 168 ? 13.507 -1.212 -7.690 1.00 93.94 168 LEU A O 1
ATOM 1357 N N . PHE A 1 169 ? 15.346 -2.432 -7.300 1.00 92.00 169 PHE A N 1
ATOM 1358 C CA . PHE A 1 169 ? 16.269 -1.297 -7.374 1.00 92.00 169 PHE A CA 1
ATOM 1359 C C . PHE A 1 169 ? 16.482 -0.770 -8.799 1.00 92.00 169 PHE A C 1
ATOM 1361 O O . PHE A 1 169 ? 16.864 0.384 -8.971 1.00 92.00 169 PHE A O 1
ATOM 1368 N N . SER A 1 170 ? 16.167 -1.562 -9.828 1.00 91.88 170 SER A N 1
ATOM 1369 C CA . SER A 1 170 ? 16.094 -1.082 -11.213 1.00 91.88 170 SER A CA 1
ATOM 1370 C C . SER A 1 170 ? 14.853 -0.215 -11.440 1.00 91.88 170 SER A C 1
ATOM 1372 O O . SER A 1 170 ? 14.898 0.744 -12.208 1.00 91.88 170 SER A O 1
ATOM 1374 N N . LEU A 1 171 ? 13.745 -0.523 -10.756 1.00 92.81 171 LEU A N 1
ATOM 1375 C CA . LEU A 1 171 ? 12.526 0.290 -10.798 1.00 92.81 171 LEU A CA 1
ATOM 1376 C C . LEU A 1 171 ? 12.649 1.580 -9.995 1.00 92.81 171 LEU A C 1
ATOM 1378 O O . LEU A 1 171 ? 11.975 2.559 -10.318 1.00 92.81 171 LEU A O 1
ATOM 1382 N N . ARG A 1 172 ? 13.462 1.575 -8.939 1.00 90.62 172 ARG A N 1
ATOM 1383 C CA . ARG A 1 172 ? 13.617 2.715 -8.046 1.00 90.62 172 ARG A CA 1
ATOM 1384 C C . ARG A 1 172 ? 14.964 2.663 -7.318 1.00 90.62 172 ARG A C 1
ATOM 1386 O O . ARG A 1 172 ? 15.110 2.007 -6.290 1.00 90.62 172 ARG A O 1
ATOM 1393 N N . HIS A 1 173 ? 15.953 3.349 -7.886 1.00 85.69 173 HIS A N 1
ATOM 1394 C CA . HIS A 1 173 ? 17.345 3.293 -7.432 1.00 85.69 173 HIS A CA 1
ATOM 1395 C C . HIS A 1 173 ? 17.572 3.997 -6.084 1.00 85.69 173 HIS A C 1
ATOM 1397 O O . HIS A 1 173 ? 18.423 3.570 -5.307 1.00 85.69 173 HIS A O 1
ATOM 1403 N N . ASP A 1 174 ? 16.797 5.042 -5.778 1.00 84.12 174 ASP A N 1
ATOM 1404 C CA . ASP A 1 174 ? 16.897 5.819 -4.533 1.00 84.12 174 ASP A CA 1
ATOM 1405 C C . ASP A 1 174 ? 16.532 5.003 -3.274 1.00 84.12 174 ASP A C 1
ATOM 1407 O O . ASP A 1 174 ? 16.919 5.377 -2.167 1.00 84.12 174 ASP A O 1
ATOM 1411 N N . PHE A 1 175 ? 15.918 3.822 -3.426 1.00 84.44 175 PHE A N 1
ATOM 1412 C CA . PHE A 1 175 ? 15.775 2.860 -2.333 1.00 84.44 175 PHE A CA 1
ATOM 1413 C C . PHE A 1 175 ? 17.118 2.343 -1.803 1.00 84.44 175 PHE A C 1
ATOM 1415 O O . PHE A 1 175 ? 17.216 2.097 -0.603 1.00 84.44 175 PHE A O 1
ATOM 1422 N N . LEU A 1 176 ? 18.156 2.215 -2.644 1.00 71.75 176 LEU A N 1
ATOM 1423 C CA . LEU A 1 176 ? 19.496 1.774 -2.218 1.00 71.75 176 LEU A CA 1
ATOM 1424 C C . LEU A 1 176 ? 20.148 2.762 -1.243 1.00 71.75 176 LEU A C 1
ATOM 1426 O O . LEU A 1 176 ? 20.864 2.355 -0.332 1.00 71.75 176 LEU A O 1
ATOM 1430 N N . GLY A 1 177 ? 19.882 4.056 -1.435 1.00 62.06 177 GLY A N 1
ATOM 1431 C CA . GLY A 1 177 ? 20.378 5.140 -0.588 1.00 62.06 177 GLY A CA 1
ATOM 1432 C C . GLY A 1 177 ? 19.499 5.423 0.628 1.00 62.06 177 GLY A C 1
ATOM 1433 O O . GLY A 1 177 ? 19.780 6.368 1.366 1.00 62.06 177 GLY A O 1
ATOM 1434 N N . SER A 1 178 ? 18.432 4.642 0.842 1.00 64.31 178 SER A N 1
ATOM 1435 C CA . SER A 1 178 ? 17.517 4.884 1.950 1.00 64.31 178 SER A CA 1
ATOM 1436 C C . SER A 1 178 ? 18.285 4.841 3.277 1.00 64.31 178 SER A C 1
ATOM 1438 O O . SER A 1 178 ? 18.979 3.857 3.549 1.00 64.31 178 SER A O 1
ATOM 1440 N N . PRO A 1 179 ? 18.118 5.836 4.172 1.00 60.44 179 PRO A N 1
ATOM 1441 C CA . PRO A 1 179 ? 18.660 5.777 5.529 1.00 60.44 179 PRO A CA 1
ATOM 1442 C C . PRO A 1 179 ? 18.191 4.531 6.290 1.00 60.44 179 PRO A C 1
ATOM 1444 O O . PRO A 1 179 ? 18.836 4.112 7.244 1.00 60.44 179 PRO A O 1
ATOM 1447 N N . ALA A 1 180 ? 17.088 3.916 5.844 1.00 56.66 180 ALA A N 1
ATOM 1448 C CA . ALA A 1 180 ? 16.594 2.641 6.333 1.00 56.66 180 ALA A CA 1
ATOM 1449 C C . ALA A 1 180 ? 17.437 1.430 5.896 1.00 56.66 180 ALA A C 1
ATOM 1451 O O . ALA A 1 180 ? 17.122 0.340 6.337 1.00 56.66 180 ALA A O 1
ATOM 1452 N N . LEU A 1 181 ? 18.469 1.567 5.064 1.00 57.91 181 LEU A N 1
ATOM 1453 C CA . LEU A 1 181 ? 19.394 0.484 4.698 1.00 57.91 181 LEU A CA 1
ATOM 1454 C C . LEU A 1 181 ? 20.823 0.716 5.213 1.00 57.91 181 LEU A C 1
ATOM 1456 O O . LEU A 1 181 ? 21.615 -0.228 5.242 1.00 57.91 181 LEU A O 1
ATOM 1460 N N . GLY A 1 182 ? 21.137 1.934 5.665 1.00 58.78 182 GLY A N 1
ATOM 1461 C CA . GLY A 1 182 ? 22.457 2.304 6.172 1.00 58.78 182 GLY A CA 1
ATOM 1462 C C . GLY A 1 182 ? 22.788 1.715 7.555 1.00 58.78 182 GLY A C 1
ATOM 1463 O O . GLY A 1 182 ? 21.882 1.376 8.323 1.00 58.78 182 GLY A O 1
ATOM 1464 N N . PRO A 1 183 ? 24.086 1.615 7.903 1.00 53.12 183 PRO A N 1
ATOM 1465 C CA . PRO A 1 183 ? 24.544 1.143 9.215 1.00 53.12 183 PRO A CA 1
ATOM 1466 C C . PRO A 1 183 ? 24.114 2.073 10.364 1.00 53.12 183 PRO A C 1
ATOM 1468 O O . PRO A 1 183 ? 23.892 1.604 11.476 1.00 53.12 183 PRO A O 1
ATOM 1471 N N . ASP A 1 184 ? 23.902 3.361 10.070 1.00 55.12 184 ASP A N 1
ATOM 1472 C CA . ASP A 1 184 ? 23.482 4.397 11.024 1.00 55.12 184 ASP A CA 1
ATOM 1473 C C . ASP A 1 184 ? 21.969 4.642 11.032 1.00 55.12 184 ASP A C 1
ATOM 1475 O O . ASP A 1 184 ? 21.507 5.724 11.415 1.00 55.12 184 ASP A O 1
ATOM 1479 N N . ALA A 1 185 ? 21.175 3.671 10.572 1.00 57.22 185 ALA A N 1
ATOM 1480 C CA . ALA A 1 185 ? 19.724 3.761 10.611 1.00 57.22 185 ALA A CA 1
ATOM 1481 C C . ALA A 1 185 ? 19.254 3.932 12.060 1.00 57.22 185 ALA A C 1
ATOM 1483 O O . ALA A 1 185 ? 19.077 2.971 12.810 1.00 57.22 185 ALA A O 1
ATOM 1484 N N . LYS A 1 186 ? 19.074 5.187 12.477 1.00 53.34 186 LYS A N 1
ATOM 1485 C CA . LYS A 1 186 ? 18.629 5.505 13.831 1.00 53.34 186 LYS A CA 1
ATOM 1486 C C . LYS A 1 186 ? 17.283 4.830 14.051 1.00 53.34 186 LYS A C 1
ATOM 1488 O O . LYS A 1 186 ? 16.409 4.901 13.185 1.00 53.34 186 LYS A O 1
ATOM 1493 N N . GLU A 1 187 ? 17.095 4.272 15.242 1.00 50.78 187 GLU A N 1
ATOM 1494 C CA . GLU A 1 187 ? 15.871 3.586 15.686 1.00 50.78 187 GLU A CA 1
ATOM 1495 C C . GLU A 1 187 ? 14.592 4.438 15.479 1.00 50.78 187 GLU A C 1
ATOM 1497 O O . GLU A 1 187 ? 13.491 3.908 15.334 1.00 50.78 187 GLU A O 1
ATOM 1502 N N . ASN A 1 188 ? 14.769 5.765 15.372 1.00 47.25 188 ASN A N 1
ATOM 1503 C CA . ASN A 1 188 ? 13.743 6.789 15.155 1.00 47.25 188 ASN A CA 1
ATOM 1504 C C . ASN A 1 188 ? 13.782 7.484 13.774 1.00 47.25 188 ASN A C 1
ATOM 1506 O O . ASN A 1 188 ? 13.112 8.504 13.585 1.00 47.25 188 ASN A O 1
ATOM 1510 N N . SER A 1 189 ? 14.549 6.986 12.798 1.00 54.91 189 SER A N 1
ATOM 1511 C CA . SER A 1 189 ? 14.435 7.459 11.412 1.00 54.91 189 SER A CA 1
ATOM 1512 C C . SER A 1 189 ? 13.089 6.987 10.848 1.00 54.91 189 SER A C 1
ATOM 1514 O O . SER A 1 189 ? 12.880 5.829 10.499 1.00 54.91 189 SER A O 1
ATOM 1516 N N . GLY A 1 190 ? 12.097 7.879 10.892 1.00 71.38 190 GLY A N 1
ATOM 1517 C CA . GLY A 1 190 ? 10.730 7.554 10.504 1.00 71.38 190 GLY A CA 1
ATOM 1518 C C . GLY A 1 190 ? 10.647 7.286 9.007 1.00 71.38 190 GLY A C 1
ATOM 1519 O O . GLY A 1 190 ? 10.679 8.227 8.221 1.00 71.38 190 GLY A O 1
ATOM 1520 N N . TRP A 1 191 ? 10.482 6.024 8.620 1.00 80.69 191 TRP A N 1
ATOM 1521 C CA . TRP A 1 191 ? 10.227 5.585 7.243 1.00 80.69 191 TRP A CA 1
ATOM 1522 C C . TRP A 1 191 ? 9.090 6.379 6.566 1.00 80.69 191 TRP A C 1
ATOM 1524 O O . TRP A 1 191 ? 9.171 6.670 5.381 1.00 80.69 191 TRP A O 1
ATOM 1534 N N . ALA A 1 192 ? 8.087 6.838 7.326 1.00 84.56 192 ALA A N 1
ATOM 1535 C CA . ALA A 1 192 ? 7.029 7.728 6.847 1.00 84.56 192 ALA A CA 1
ATOM 1536 C C . ALA A 1 192 ? 7.565 9.076 6.318 1.00 84.56 192 ALA A C 1
ATOM 1538 O O . ALA A 1 192 ? 7.099 9.563 5.292 1.00 84.56 192 ALA A O 1
ATOM 1539 N N . LYS A 1 193 ? 8.574 9.667 6.977 1.00 85.25 193 LYS A N 1
ATOM 1540 C CA . LYS A 1 193 ? 9.263 10.872 6.480 1.00 85.25 193 LYS A CA 1
ATOM 1541 C C . LYS A 1 193 ? 10.071 10.568 5.226 1.00 85.25 193 LYS A C 1
ATOM 1543 O O . LYS A 1 193 ? 10.177 11.418 4.353 1.00 85.25 193 LYS A O 1
ATOM 1548 N N . GLU A 1 194 ? 10.635 9.368 5.141 1.00 87.12 194 GLU A N 1
ATOM 1549 C CA . GLU A 1 194 ? 11.360 8.947 3.947 1.00 87.12 194 GLU A CA 1
ATOM 1550 C C . GLU A 1 194 ? 10.419 8.815 2.750 1.00 87.12 194 GLU A C 1
ATOM 1552 O O . GLU A 1 194 ? 10.726 9.328 1.684 1.00 87.12 194 GLU A O 1
ATOM 1557 N N . VAL A 1 195 ? 9.217 8.264 2.941 1.00 89.38 195 VAL A N 1
ATOM 1558 C CA . VAL A 1 195 ? 8.185 8.251 1.893 1.00 89.38 195 VAL A CA 1
ATOM 1559 C C . VAL A 1 195 ? 7.818 9.666 1.439 1.00 89.38 195 VAL A C 1
ATOM 1561 O O . VAL A 1 195 ? 7.630 9.878 0.245 1.00 89.38 195 VAL A O 1
ATOM 1564 N N . VAL A 1 196 ? 7.740 10.639 2.356 1.00 89.62 196 VAL A N 1
ATOM 1565 C CA . VAL A 1 196 ? 7.504 12.050 1.993 1.00 89.62 196 VAL A CA 1
ATOM 1566 C C . VAL A 1 196 ? 8.603 12.569 1.064 1.00 89.62 196 VAL A C 1
ATOM 1568 O O . VAL A 1 196 ? 8.276 13.084 0.001 1.00 89.62 196 VAL A O 1
ATOM 1571 N N . LYS A 1 197 ? 9.881 12.360 1.399 1.00 88.56 197 LYS A N 1
ATOM 1572 C CA . LYS A 1 197 ? 11.005 12.766 0.534 1.00 88.56 197 LYS A CA 1
ATOM 1573 C C . LYS A 1 197 ? 10.980 12.056 -0.815 1.00 88.56 197 LYS A C 1
ATOM 1575 O O . LYS A 1 197 ? 11.094 12.672 -1.864 1.00 88.56 197 LYS A O 1
ATOM 1580 N N . LEU A 1 198 ? 10.748 10.746 -0.796 1.00 88.69 198 LEU A N 1
ATOM 1581 C CA . LEU A 1 198 ? 10.625 9.920 -1.994 1.00 88.69 198 LEU A CA 1
ATOM 1582 C C . LEU A 1 198 ? 9.459 10.366 -2.898 1.00 88.69 198 LEU A C 1
ATOM 1584 O O . LEU A 1 198 ? 9.428 10.007 -4.076 1.00 88.69 198 LEU A O 1
ATOM 1588 N N . ARG A 1 199 ? 8.492 11.133 -2.386 1.00 90.38 199 ARG A N 1
ATOM 1589 C CA . ARG A 1 199 ? 7.410 11.723 -3.184 1.00 90.38 199 ARG A CA 1
ATOM 1590 C C . ARG A 1 199 ? 7.763 13.076 -3.790 1.00 90.38 199 ARG A C 1
ATOM 1592 O O . ARG A 1 199 ? 7.095 13.466 -4.741 1.00 90.38 199 ARG A O 1
ATOM 1599 N N . GLU A 1 200 ? 8.796 13.765 -3.312 1.00 89.44 200 GLU A N 1
ATOM 1600 C CA . GLU A 1 200 ? 9.182 15.091 -3.820 1.00 89.44 200 GLU A CA 1
ATOM 1601 C C . GLU A 1 200 ? 9.459 15.049 -5.329 1.00 89.44 200 GLU A C 1
ATOM 1603 O O . GLU A 1 200 ? 8.964 15.899 -6.065 1.00 89.44 200 GLU A O 1
ATOM 1608 N N . VAL A 1 201 ? 10.090 13.975 -5.822 1.00 88.56 201 VAL A N 1
ATOM 1609 C CA . VAL A 1 201 ? 10.347 13.774 -7.262 1.00 88.56 201 VAL A CA 1
ATOM 1610 C C . VAL A 1 201 ? 9.078 13.748 -8.124 1.00 88.56 201 VAL A C 1
ATOM 1612 O O . VAL A 1 201 ? 9.150 14.033 -9.315 1.00 88.56 201 VAL A O 1
ATOM 1615 N N . PHE A 1 202 ? 7.909 13.429 -7.554 1.00 87.56 202 PHE A N 1
ATOM 1616 C CA . PHE A 1 202 ? 6.631 13.450 -8.276 1.00 87.56 202 PHE A CA 1
ATOM 1617 C C . PHE A 1 202 ? 6.033 14.859 -8.379 1.00 87.56 202 PHE A C 1
ATOM 1619 O O . PHE A 1 202 ? 5.235 15.107 -9.282 1.00 87.56 202 PHE A O 1
ATOM 1626 N N . ALA A 1 203 ? 6.399 15.770 -7.472 1.00 83.69 203 ALA A N 1
ATOM 1627 C CA . ALA A 1 203 ? 5.961 17.166 -7.497 1.00 83.69 203 ALA A CA 1
ATOM 1628 C C . ALA A 1 203 ? 6.812 18.026 -8.448 1.00 83.69 203 ALA A C 1
ATOM 1630 O O . ALA A 1 203 ? 6.378 19.087 -8.901 1.00 83.69 203 ALA A O 1
ATOM 1631 N N . GLU A 1 204 ? 8.020 17.573 -8.776 1.00 82.50 204 GLU A N 1
ATOM 1632 C CA . GLU A 1 204 ? 8.929 18.296 -9.653 1.00 82.50 204 GLU A CA 1
ATOM 1633 C C . GLU A 1 204 ? 8.494 18.224 -11.122 1.00 82.50 204 GLU A C 1
ATOM 1635 O O . GLU A 1 204 ? 8.594 17.200 -11.805 1.00 82.50 204 GLU A O 1
ATOM 1640 N N . SER A 1 205 ? 8.030 19.363 -11.635 1.00 60.78 205 SER A N 1
ATOM 1641 C CA . SER A 1 205 ? 7.631 19.511 -13.033 1.00 60.78 205 SER A CA 1
ATOM 1642 C C . SER A 1 205 ? 8.820 19.234 -13.961 1.00 60.78 205 SER A C 1
ATOM 1644 O O . SER A 1 205 ? 9.758 20.020 -14.031 1.00 60.78 205 SER A O 1
ATOM 1646 N N . GLY A 1 206 ? 8.782 18.106 -14.679 1.00 65.12 206 GLY A N 1
ATOM 1647 C CA . GLY A 1 206 ? 9.762 17.753 -15.716 1.00 65.12 206 GLY A CA 1
ATOM 1648 C C . GLY A 1 206 ? 10.650 16.540 -15.417 1.00 65.12 206 GLY A C 1
ATOM 1649 O O . GLY A 1 206 ? 11.212 15.977 -16.357 1.00 65.12 206 GLY A O 1
ATOM 1650 N N . ARG A 1 207 ? 10.726 16.054 -14.168 1.00 69.75 207 ARG A N 1
ATOM 1651 C CA . ARG A 1 207 ? 11.466 14.820 -13.835 1.00 69.75 207 ARG A CA 1
ATOM 1652 C C . ARG A 1 207 ? 10.650 13.570 -14.168 1.00 69.75 207 ARG A C 1
ATOM 1654 O O . ARG A 1 207 ? 10.149 12.879 -13.290 1.00 69.75 207 ARG A O 1
ATOM 1661 N N . ARG A 1 208 ? 10.486 13.282 -15.461 1.00 85.00 208 ARG A N 1
ATOM 1662 C CA . ARG A 1 208 ? 9.887 12.024 -15.936 1.00 85.00 208 ARG A CA 1
ATOM 1663 C C . ARG A 1 208 ? 10.927 11.200 -16.670 1.00 85.00 208 ARG A C 1
ATOM 1665 O O . ARG A 1 208 ? 11.360 11.573 -17.759 1.00 85.00 208 ARG A O 1
ATOM 1672 N N . GLU A 1 209 ? 11.291 10.062 -16.095 1.00 87.31 209 GLU A N 1
ATOM 1673 C CA . GLU A 1 209 ? 12.256 9.1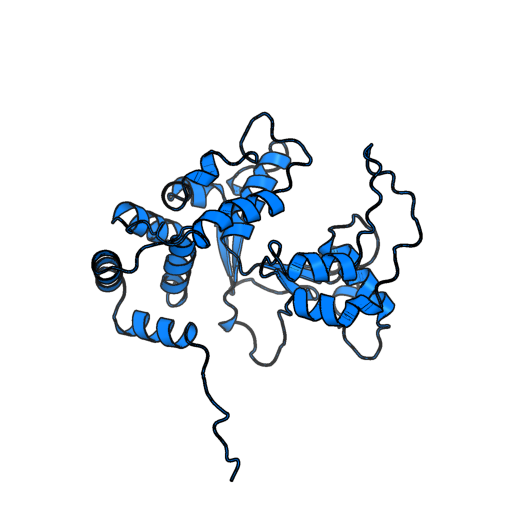57 -16.714 1.00 87.31 209 GLU A CA 1
ATOM 1674 C C . GLU A 1 209 ? 11.592 8.294 -17.796 1.00 87.31 209 GLU A C 1
ATOM 1676 O O . GLU A 1 209 ? 10.481 7.790 -17.584 1.00 87.31 209 GLU A O 1
ATOM 1681 N N . PRO A 1 210 ? 12.248 8.073 -18.948 1.00 89.44 210 PRO A N 1
ATOM 1682 C CA . PRO A 1 210 ? 11.768 7.107 -19.925 1.00 89.44 210 PRO A CA 1
ATOM 1683 C C . PRO A 1 210 ? 11.784 5.691 -19.339 1.00 89.44 210 PRO A C 1
ATOM 1685 O O . PRO A 1 210 ? 12.673 5.325 -18.568 1.00 89.44 210 PRO A O 1
ATOM 1688 N N . VAL A 1 211 ? 10.815 4.868 -19.737 1.00 92.56 211 VAL A N 1
ATOM 1689 C CA . VAL A 1 211 ? 10.830 3.438 -19.411 1.00 92.56 211 VAL A CA 1
ATOM 1690 C C . VAL A 1 211 ? 11.670 2.718 -20.457 1.00 92.56 211 VAL A C 1
ATOM 1692 O O . VAL A 1 211 ? 11.282 2.612 -21.619 1.00 92.56 211 VAL A O 1
ATOM 1695 N N . THR A 1 212 ? 12.836 2.225 -20.048 1.00 92.75 212 THR A N 1
ATOM 1696 C CA . THR A 1 212 ? 13.661 1.351 -20.889 1.00 92.75 212 THR A CA 1
ATOM 1697 C C . THR A 1 212 ? 13.104 -0.073 -20.887 1.00 92.75 212 THR A C 1
ATOM 1699 O O . THR A 1 212 ? 12.353 -0.457 -19.986 1.00 92.75 212 THR A O 1
ATOM 1702 N N . ALA A 1 213 ? 13.518 -0.893 -21.857 1.00 92.38 213 ALA A N 1
ATOM 1703 C CA . ALA A 1 213 ? 13.162 -2.312 -21.879 1.00 92.38 213 ALA A CA 1
ATOM 1704 C C . ALA A 1 213 ? 13.570 -3.024 -20.576 1.00 92.38 213 ALA A C 1
ATOM 1706 O O . ALA A 1 213 ? 12.789 -3.796 -20.037 1.00 92.38 213 ALA A O 1
ATOM 1707 N N . SER A 1 214 ? 14.745 -2.708 -20.018 1.00 93.06 214 SER A N 1
ATOM 1708 C CA . SER A 1 214 ? 15.216 -3.287 -18.750 1.00 93.06 214 SER A CA 1
ATOM 1709 C C . SER A 1 214 ? 14.289 -2.956 -17.571 1.00 93.06 214 SER A C 1
ATOM 1711 O O . SER A 1 214 ? 13.868 -3.855 -16.847 1.00 93.06 214 SER A O 1
ATOM 1713 N N . ILE A 1 215 ? 13.882 -1.687 -17.425 1.00 94.44 215 ILE A N 1
ATOM 1714 C CA . ILE A 1 215 ? 12.937 -1.258 -16.376 1.00 94.44 215 ILE A CA 1
ATOM 1715 C C . ILE A 1 215 ? 11.586 -1.965 -16.549 1.00 94.44 215 ILE A C 1
ATOM 1717 O O . ILE A 1 215 ? 10.995 -2.445 -15.582 1.00 94.44 215 ILE A O 1
ATOM 1721 N N . PHE A 1 216 ? 11.105 -2.068 -17.787 1.00 95.38 216 PHE A N 1
ATOM 1722 C CA . PHE A 1 216 ? 9.859 -2.765 -18.091 1.00 95.38 216 PHE A CA 1
ATOM 1723 C C . PHE A 1 216 ? 9.938 -4.264 -17.769 1.00 95.38 216 PHE A C 1
ATOM 1725 O O . PHE A 1 216 ? 9.025 -4.817 -17.155 1.00 95.38 216 PHE A O 1
ATOM 1732 N N . HIS A 1 217 ? 11.048 -4.917 -18.119 1.00 94.81 217 HIS A N 1
ATOM 1733 C CA . HIS A 1 217 ? 11.280 -6.325 -17.807 1.00 94.81 217 HIS A CA 1
ATOM 1734 C C . HIS A 1 217 ? 11.435 -6.577 -16.305 1.00 94.81 217 HIS A C 1
ATOM 1736 O O . HIS A 1 217 ? 10.932 -7.591 -15.831 1.00 94.81 217 HIS A O 1
ATOM 1742 N N . ALA A 1 218 ? 12.018 -5.651 -15.538 1.00 95.56 218 ALA A N 1
ATOM 1743 C CA . ALA A 1 218 ? 12.034 -5.739 -14.077 1.00 95.56 218 ALA A CA 1
ATOM 1744 C C . ALA A 1 218 ? 10.604 -5.742 -13.501 1.00 95.56 218 ALA A C 1
ATOM 1746 O O . ALA A 1 218 ? 10.252 -6.612 -12.705 1.00 95.56 218 ALA A O 1
ATOM 1747 N N . ALA A 1 219 ? 9.727 -4.844 -13.971 1.00 95.56 219 ALA A N 1
ATOM 1748 C CA . ALA A 1 219 ? 8.317 -4.847 -13.563 1.00 95.56 219 ALA A CA 1
ATOM 1749 C C . ALA A 1 219 ? 7.590 -6.145 -13.978 1.00 95.56 219 ALA A C 1
ATOM 1751 O O . ALA A 1 219 ? 6.790 -6.694 -13.213 1.00 95.56 219 ALA A O 1
ATOM 1752 N N . LEU A 1 220 ? 7.879 -6.680 -15.169 1.00 94.06 220 LEU A N 1
ATOM 1753 C CA . LEU A 1 220 ? 7.328 -7.962 -15.625 1.00 94.06 220 LEU A CA 1
ATOM 1754 C C . LEU A 1 220 ? 7.822 -9.162 -14.815 1.00 94.06 220 LEU A C 1
ATOM 1756 O O . LEU A 1 220 ? 7.035 -10.083 -14.591 1.00 94.06 220 LEU A O 1
ATOM 1760 N N . GLY A 1 221 ? 9.095 -9.158 -14.418 1.00 93.94 221 GLY A N 1
ATOM 1761 C CA . GLY A 1 221 ? 9.718 -10.207 -13.615 1.00 93.94 221 GLY A CA 1
ATOM 1762 C C . GLY A 1 221 ? 9.180 -10.202 -12.190 1.00 93.94 221 GLY A C 1
ATOM 1763 O O . GLY A 1 221 ? 8.767 -11.236 -11.674 1.00 93.94 221 GLY A O 1
ATOM 1764 N N . ILE A 1 222 ? 9.061 -9.026 -11.569 1.00 94.19 222 ILE A N 1
ATOM 1765 C CA . ILE A 1 222 ? 8.413 -8.884 -10.255 1.00 94.19 222 ILE A CA 1
ATOM 1766 C C . ILE A 1 222 ? 6.984 -9.434 -10.286 1.00 94.19 222 ILE A C 1
ATOM 1768 O O . ILE A 1 222 ? 6.575 -10.142 -9.370 1.00 94.19 222 ILE A O 1
ATOM 1772 N N . THR A 1 223 ? 6.250 -9.179 -11.367 1.00 91.75 223 THR A N 1
ATOM 1773 C CA . THR A 1 223 ? 4.873 -9.666 -11.545 1.00 91.75 223 THR A CA 1
ATOM 1774 C C . THR A 1 223 ? 4.783 -11.056 -12.181 1.00 91.75 223 THR A C 1
ATOM 1776 O O . THR A 1 223 ? 3.708 -11.492 -12.603 1.00 91.75 223 THR A O 1
ATOM 1779 N N . GLU A 1 224 ? 5.886 -11.797 -12.250 1.00 87.62 224 GLU A N 1
ATOM 1780 C CA . GLU A 1 224 ? 5.874 -13.192 -12.671 1.00 87.62 224 GLU A CA 1
ATOM 1781 C C . GLU A 1 224 ? 5.144 -14.061 -11.635 1.00 87.62 224 GLU A C 1
ATOM 1783 O O . GLU A 1 224 ? 5.413 -13.978 -10.435 1.00 87.62 224 GLU A O 1
ATOM 1788 N N . GLY A 1 225 ? 4.197 -14.878 -12.107 1.00 80.62 225 GLY A N 1
ATOM 1789 C CA . GLY A 1 225 ? 3.280 -15.662 -11.266 1.00 80.62 225 GLY A CA 1
ATOM 1790 C C . GLY A 1 225 ? 1.950 -14.961 -10.956 1.00 80.62 225 GLY A C 1
ATOM 1791 O O . GLY A 1 225 ? 1.026 -15.585 -10.429 1.00 80.62 225 GLY A O 1
ATOM 1792 N N . PHE A 1 226 ? 1.810 -13.684 -11.327 1.00 83.44 226 PHE A N 1
ATOM 1793 C CA . PHE A 1 226 ? 0.529 -12.988 -11.286 1.00 83.44 226 PHE A CA 1
ATOM 1794 C C . PHE A 1 226 ? -0.264 -13.353 -12.537 1.00 83.44 226 PHE A C 1
ATOM 1796 O O . PHE A 1 226 ? 0.189 -13.171 -13.670 1.00 83.44 226 PHE A O 1
ATOM 1803 N N . GLU A 1 227 ? -1.462 -13.884 -12.333 1.00 79.94 227 GLU A N 1
ATOM 1804 C CA . GLU A 1 227 ? -2.335 -14.296 -13.423 1.00 79.94 227 GLU A CA 1
ATOM 1805 C C . GLU A 1 227 ? -3.103 -13.104 -14.009 1.00 79.94 227 GLU A C 1
ATOM 1807 O O . GLU A 1 227 ? -3.220 -12.021 -13.427 1.00 79.94 227 GLU A O 1
ATOM 1812 N N . SER A 1 228 ? -3.625 -13.296 -15.218 1.00 71.12 228 SER A N 1
ATOM 1813 C CA . SER A 1 228 ? -4.578 -12.360 -15.811 1.00 71.12 228 SER A CA 1
ATOM 1814 C C . SER A 1 228 ? -5.888 -12.405 -15.008 1.00 71.12 228 SER A C 1
ATOM 1816 O O . SER A 1 228 ? -6.356 -13.505 -14.737 1.00 71.12 228 SER A O 1
ATOM 1818 N N . PRO A 1 229 ? -6.532 -11.264 -14.690 1.00 74.62 229 PRO A N 1
ATOM 1819 C CA . PRO A 1 229 ? -6.292 -9.922 -15.234 1.00 74.62 229 PRO A CA 1
ATOM 1820 C C . PRO A 1 229 ? -5.298 -9.048 -14.452 1.00 74.62 229 PRO A C 1
ATOM 1822 O O . PRO A 1 229 ? -4.968 -7.966 -14.931 1.00 74.62 229 PRO A O 1
ATOM 1825 N N . LEU A 1 230 ? -4.807 -9.492 -13.295 1.00 78.88 230 LEU A N 1
ATOM 1826 C CA . LEU A 1 230 ? -4.085 -8.650 -12.335 1.00 78.88 230 LEU A CA 1
ATOM 1827 C C . LEU A 1 230 ? -2.653 -8.291 -12.733 1.00 78.88 230 LEU A C 1
ATOM 1829 O O . LEU A 1 230 ? -2.128 -7.268 -12.296 1.00 78.88 230 LEU A O 1
ATOM 1833 N N . ARG A 1 231 ? -2.019 -9.097 -13.590 1.00 87.94 231 ARG A N 1
ATOM 1834 C CA . ARG A 1 231 ? -0.630 -8.856 -14.006 1.00 87.94 231 ARG A CA 1
ATOM 1835 C C . ARG A 1 231 ? -0.408 -7.456 -14.585 1.00 87.94 231 ARG A C 1
ATOM 1837 O O . ARG A 1 231 ? 0.570 -6.806 -14.242 1.00 87.94 231 ARG A O 1
ATOM 1844 N N . LEU A 1 232 ? -1.311 -6.985 -15.449 1.00 89.12 232 LEU A N 1
ATOM 1845 C CA . LEU A 1 232 ? -1.175 -5.674 -16.091 1.00 89.12 232 LEU A CA 1
ATOM 1846 C C . LEU A 1 232 ? -1.291 -4.514 -15.078 1.00 89.12 232 LEU A C 1
ATOM 1848 O O . LEU A 1 232 ? -0.373 -3.694 -15.049 1.00 89.12 232 LEU A O 1
ATOM 1852 N N . PRO A 1 233 ? -2.336 -4.447 -14.224 1.00 87.81 233 PRO A N 1
ATOM 1853 C CA . PRO A 1 233 ? -2.381 -3.499 -13.115 1.00 87.81 233 PRO A CA 1
ATOM 1854 C C . PRO A 1 233 ? -1.101 -3.500 -12.281 1.00 87.81 233 PRO A C 1
ATOM 1856 O O . PRO A 1 233 ? -0.524 -2.439 -12.072 1.00 87.81 233 PRO A O 1
ATOM 1859 N N . PHE A 1 234 ? -0.582 -4.664 -11.885 1.00 89.00 234 PHE A N 1
ATOM 1860 C CA . PHE A 1 234 ? 0.623 -4.691 -11.058 1.00 89.00 234 PHE A CA 1
ATOM 1861 C C . PHE A 1 234 ? 1.876 -4.206 -11.785 1.00 89.00 234 PHE A C 1
ATOM 1863 O O . PHE A 1 234 ? 2.663 -3.482 -11.183 1.00 89.00 234 PHE A O 1
ATOM 1870 N N . VAL A 1 235 ? 2.044 -4.499 -13.078 1.00 93.44 235 VAL A N 1
ATOM 1871 C CA . VAL A 1 235 ? 3.147 -3.917 -13.866 1.00 93.44 235 VAL A CA 1
ATOM 1872 C C . VAL A 1 235 ? 3.068 -2.392 -13.848 1.00 93.44 235 VAL A C 1
ATOM 1874 O O . VAL A 1 235 ? 4.077 -1.731 -13.613 1.00 93.44 235 VAL A O 1
ATOM 1877 N N . ILE A 1 236 ? 1.871 -1.829 -14.036 1.00 91.75 236 ILE A N 1
ATOM 1878 C CA . ILE A 1 236 ? 1.655 -0.377 -13.977 1.00 91.75 236 ILE A CA 1
ATOM 1879 C C . ILE A 1 236 ? 1.987 0.160 -12.579 1.00 91.75 236 ILE A C 1
ATOM 1881 O O . ILE A 1 236 ? 2.719 1.142 -12.471 1.00 91.75 236 ILE A O 1
ATOM 1885 N N . TYR A 1 237 ? 1.523 -0.502 -11.516 1.00 91.38 237 TYR A N 1
ATOM 1886 C CA . TYR A 1 237 ? 1.815 -0.117 -10.131 1.00 91.38 237 TYR A CA 1
ATOM 1887 C C . TYR A 1 237 ? 3.325 -0.111 -9.848 1.00 91.38 237 TYR A C 1
ATOM 1889 O O . TYR A 1 237 ? 3.841 0.861 -9.299 1.00 91.38 237 TYR A O 1
ATOM 1897 N N . PHE A 1 238 ? 4.059 -1.141 -10.272 1.00 94.50 238 PHE A N 1
ATOM 1898 C CA . PHE A 1 238 ? 5.511 -1.212 -10.086 1.00 94.50 238 PHE A CA 1
ATOM 1899 C C . PHE A 1 238 ? 6.262 -0.157 -10.902 1.00 94.50 238 PHE A C 1
ATOM 1901 O O . PHE A 1 238 ? 7.175 0.481 -10.380 1.00 94.50 238 PHE A O 1
ATOM 1908 N N . LEU A 1 239 ? 5.854 0.099 -12.148 1.00 94.75 239 LEU A N 1
ATOM 1909 C CA . LEU A 1 239 ? 6.412 1.200 -12.940 1.00 94.75 239 LEU A CA 1
ATOM 1910 C C . LEU A 1 239 ? 6.122 2.567 -12.303 1.00 94.75 239 LEU A C 1
ATOM 1912 O O . LEU A 1 239 ? 6.970 3.455 -12.378 1.00 94.75 239 LEU A O 1
ATOM 1916 N N . SER A 1 240 ? 4.971 2.715 -11.634 1.00 92.31 240 SER A N 1
ATOM 1917 C CA . SER A 1 240 ? 4.553 3.945 -10.945 1.00 92.31 240 SER A CA 1
ATOM 1918 C C . SER A 1 240 ? 5.310 4.234 -9.646 1.00 92.31 240 SER A C 1
ATOM 1920 O O . SER A 1 240 ? 5.117 5.294 -9.052 1.00 92.31 240 SER A O 1
ATOM 1922 N N . LEU A 1 241 ? 6.217 3.344 -9.218 1.00 93.50 241 LEU A N 1
ATOM 1923 C CA . LEU A 1 241 ? 7.128 3.623 -8.106 1.00 93.50 241 LEU A CA 1
ATOM 1924 C C . LEU A 1 241 ? 7.991 4.863 -8.353 1.00 93.50 241 LEU A C 1
ATOM 1926 O O . LEU A 1 241 ? 8.466 5.450 -7.386 1.00 93.50 241 LEU A O 1
ATOM 1930 N N . TYR A 1 242 ? 8.173 5.277 -9.607 1.00 92.31 242 TYR A N 1
ATOM 1931 C CA . TYR A 1 242 ? 8.905 6.480 -9.989 1.00 92.31 242 TYR A CA 1
ATOM 1932 C C . TYR A 1 242 ? 8.116 7.265 -11.052 1.00 92.31 242 TYR A C 1
ATOM 1934 O O . TYR A 1 242 ? 7.375 6.647 -11.821 1.00 92.31 242 TYR A O 1
ATOM 1942 N N . PRO A 1 243 ? 8.247 8.600 -11.157 1.00 91.19 243 PRO A N 1
ATOM 1943 C CA . PRO A 1 243 ? 7.620 9.358 -12.237 1.00 91.19 243 PRO A CA 1
ATOM 1944 C C . PRO A 1 243 ? 8.169 8.928 -13.609 1.00 91.19 243 PRO A C 1
ATOM 1946 O O . PRO A 1 243 ? 9.307 9.224 -13.980 1.00 91.19 243 PRO A O 1
ATOM 1949 N N . ARG A 1 244 ? 7.343 8.214 -14.385 1.00 90.81 244 ARG A N 1
ATOM 1950 C CA . ARG A 1 244 ? 7.686 7.719 -15.728 1.00 90.81 244 ARG A CA 1
ATOM 1951 C C . ARG A 1 244 ? 7.104 8.594 -16.830 1.00 90.81 244 ARG A C 1
ATOM 1953 O O . ARG A 1 244 ? 6.011 9.148 -16.707 1.00 90.81 244 ARG A O 1
ATOM 1960 N N . ARG A 1 245 ? 7.829 8.702 -17.942 1.00 88.88 245 ARG A N 1
ATOM 1961 C CA . ARG A 1 245 ? 7.345 9.363 -19.154 1.00 88.88 245 ARG A CA 1
ATOM 1962 C C . ARG A 1 245 ? 6.401 8.428 -19.907 1.00 88.88 245 ARG A C 1
ATOM 1964 O O . ARG A 1 245 ? 6.753 7.293 -20.210 1.00 88.88 245 ARG A O 1
ATOM 1971 N N . LEU A 1 246 ? 5.212 8.933 -20.224 1.00 86.19 246 LEU A N 1
ATOM 1972 C CA . LEU A 1 246 ? 4.262 8.259 -21.103 1.00 86.19 246 LEU A CA 1
ATOM 1973 C C . LEU A 1 246 ? 4.626 8.600 -22.551 1.00 86.19 246 LEU A C 1
ATOM 1975 O O . LEU A 1 246 ? 4.242 9.652 -23.055 1.00 86.19 246 LEU A O 1
ATOM 1979 N N . ASP A 1 247 ? 5.423 7.749 -23.189 1.00 86.50 247 ASP A N 1
ATOM 1980 C CA . ASP A 1 247 ? 5.863 7.919 -24.574 1.00 86.50 247 ASP A CA 1
ATOM 1981 C C . ASP A 1 247 ? 5.556 6.685 -25.440 1.00 86.50 247 ASP A C 1
ATOM 1983 O O . ASP A 1 247 ? 5.024 5.671 -24.975 1.00 86.50 247 ASP A O 1
ATOM 1987 N N . ASN A 1 248 ? 5.872 6.787 -26.736 1.00 87.81 248 ASN A N 1
ATOM 1988 C CA . ASN A 1 248 ? 5.645 5.706 -27.694 1.00 87.81 248 ASN A CA 1
ATOM 1989 C C . ASN A 1 248 ? 6.421 4.434 -27.332 1.00 87.81 248 ASN A C 1
ATOM 1991 O O . ASN A 1 248 ? 5.932 3.342 -27.599 1.00 87.81 248 ASN A O 1
ATOM 1995 N N . THR A 1 249 ? 7.586 4.549 -26.690 1.00 89.19 249 THR A N 1
ATOM 1996 C CA . THR A 1 249 ? 8.366 3.385 -26.251 1.00 89.19 249 THR A CA 1
ATOM 1997 C C . THR A 1 249 ? 7.595 2.589 -25.207 1.00 89.19 249 THR A C 1
ATOM 1999 O O . THR A 1 249 ? 7.416 1.383 -25.369 1.00 89.19 249 THR A O 1
ATOM 2002 N N . LEU A 1 250 ? 7.069 3.258 -24.176 1.00 89.06 250 LEU A N 1
ATOM 2003 C CA . LEU A 1 250 ? 6.245 2.599 -23.162 1.00 89.06 250 LEU A CA 1
ATOM 2004 C C . LEU A 1 250 ? 5.006 1.944 -23.785 1.00 89.06 250 LEU A C 1
ATOM 2006 O O . LEU A 1 250 ? 4.674 0.805 -23.457 1.00 89.06 250 LEU A O 1
ATOM 2010 N N . ARG A 1 251 ? 4.350 2.639 -24.721 1.00 87.75 251 ARG A N 1
ATOM 2011 C CA . ARG A 1 251 ? 3.200 2.098 -25.454 1.00 87.75 251 ARG A CA 1
ATOM 2012 C C . ARG A 1 251 ? 3.556 0.818 -26.216 1.00 87.75 251 ARG A C 1
ATOM 2014 O O . ARG A 1 251 ? 2.855 -0.178 -26.057 1.00 87.75 251 ARG A O 1
ATOM 2021 N N . LEU A 1 252 ? 4.638 0.829 -26.995 1.00 89.38 252 LEU A N 1
ATOM 2022 C CA . LEU A 1 252 ? 5.088 -0.329 -27.776 1.00 89.38 252 LEU A CA 1
ATOM 2023 C C . LEU A 1 252 ? 5.470 -1.511 -26.876 1.00 89.38 252 LEU A C 1
ATOM 2025 O O . LEU A 1 252 ? 5.145 -2.654 -27.192 1.00 89.38 252 LEU A O 1
ATOM 2029 N N . LEU A 1 253 ? 6.097 -1.249 -25.724 1.00 91.81 253 LEU A N 1
ATOM 2030 C CA . LEU A 1 253 ? 6.406 -2.284 -24.732 1.00 91.81 253 LEU A CA 1
ATOM 2031 C C . LEU A 1 253 ? 5.131 -2.950 -24.197 1.00 91.81 253 LEU A C 1
ATOM 2033 O O . LEU A 1 253 ? 5.068 -4.180 -24.121 1.00 91.81 253 LEU A O 1
ATOM 2037 N N . PHE A 1 254 ? 4.097 -2.166 -23.882 1.00 91.38 254 PHE A N 1
ATOM 2038 C CA . PHE A 1 254 ? 2.803 -2.706 -23.462 1.00 91.38 254 PHE A CA 1
ATOM 2039 C C . PHE A 1 254 ? 2.092 -3.472 -24.582 1.00 91.38 254 PHE A C 1
ATOM 2041 O O . PHE A 1 254 ? 1.607 -4.572 -24.327 1.00 91.38 254 PHE A O 1
ATOM 2048 N N . GLU A 1 255 ? 2.045 -2.938 -25.804 1.00 89.00 255 GLU A N 1
ATOM 2049 C CA . GLU A 1 255 ? 1.415 -3.599 -26.959 1.00 89.00 255 GLU A CA 1
ATOM 2050 C C . GLU A 1 255 ? 2.120 -4.917 -27.328 1.00 89.00 255 GLU A C 1
ATOM 2052 O O . GLU A 1 255 ? 1.454 -5.879 -27.711 1.00 89.00 255 GLU A O 1
ATOM 2057 N N . GLY A 1 256 ? 3.441 -5.002 -27.133 1.00 88.50 256 GLY A N 1
ATOM 2058 C CA . GLY A 1 256 ? 4.218 -6.225 -27.349 1.00 88.50 256 GLY A CA 1
ATOM 2059 C C . GLY A 1 256 ? 3.979 -7.331 -26.312 1.00 88.50 256 GLY A C 1
ATOM 2060 O O . GLY A 1 256 ? 4.210 -8.499 -26.611 1.00 88.50 256 GLY A O 1
ATOM 2061 N N . HIS A 1 257 ? 3.496 -6.997 -25.108 1.00 88.19 257 HIS A N 1
ATOM 2062 C CA . HIS A 1 257 ? 3.333 -7.961 -24.004 1.00 88.19 257 HIS A CA 1
ATOM 2063 C C . HIS A 1 257 ? 1.875 -8.194 -23.587 1.00 88.19 257 HIS A C 1
ATOM 2065 O O . HIS A 1 257 ? 1.554 -9.208 -22.959 1.00 88.19 257 HIS A O 1
ATOM 2071 N N . PHE A 1 258 ? 0.968 -7.277 -23.923 1.00 88.00 258 PHE A N 1
ATOM 2072 C CA . PHE A 1 258 ? -0.435 -7.334 -23.536 1.00 88.00 258 PHE A CA 1
ATOM 2073 C C . PHE A 1 258 ? -1.343 -7.059 -24.732 1.00 88.00 258 PHE A C 1
ATOM 2075 O O . PHE A 1 258 ? -1.199 -6.080 -25.453 1.00 88.00 258 PHE A O 1
ATOM 2082 N N . THR A 1 259 ? -2.370 -7.894 -24.894 1.00 83.44 259 THR A N 1
ATOM 2083 C CA . THR A 1 259 ? -3.390 -7.686 -25.931 1.00 83.44 259 THR A CA 1
ATOM 2084 C C . THR A 1 259 ? -4.108 -6.344 -25.742 1.00 83.44 259 THR A C 1
ATOM 2086 O O . THR A 1 259 ? -4.459 -5.997 -24.609 1.00 83.44 259 THR A O 1
ATOM 2089 N N . VAL A 1 260 ? -4.477 -5.672 -26.837 1.00 74.50 260 VAL A N 1
ATOM 2090 C CA . VAL A 1 260 ? -5.266 -4.419 -26.826 1.00 74.50 260 VAL A CA 1
ATOM 2091 C C . VAL A 1 260 ? -6.537 -4.534 -25.974 1.00 74.50 260 VAL A C 1
ATOM 2093 O O . VAL A 1 260 ? -6.893 -3.605 -25.251 1.00 74.50 260 VAL A O 1
ATOM 2096 N N . ARG A 1 261 ? -7.200 -5.700 -25.983 1.00 71.12 261 ARG A N 1
ATOM 2097 C CA . ARG A 1 261 ? -8.377 -5.969 -25.139 1.00 71.12 261 ARG A CA 1
ATOM 2098 C C . ARG A 1 261 ? -8.072 -5.825 -23.642 1.00 71.12 261 ARG A C 1
ATOM 2100 O O . ARG A 1 261 ? -8.882 -5.256 -22.916 1.00 71.12 261 ARG A O 1
ATOM 2107 N N . LYS A 1 262 ? -6.918 -6.317 -23.181 1.00 72.50 262 LYS A N 1
ATOM 2108 C CA . LYS A 1 262 ? -6.475 -6.192 -21.780 1.00 72.50 262 LYS A CA 1
ATOM 2109 C C . LYS A 1 262 ? -6.139 -4.742 -21.427 1.00 72.50 262 LYS A C 1
ATOM 2111 O O . LYS A 1 262 ? -6.560 -4.282 -20.372 1.00 72.50 262 LYS A O 1
ATOM 2116 N N . LEU A 1 263 ? -5.473 -4.018 -22.329 1.00 73.81 263 LEU A N 1
ATOM 2117 C CA . LEU A 1 263 ? -5.160 -2.595 -22.144 1.00 73.81 263 LEU A CA 1
ATOM 2118 C C . LEU A 1 263 ? -6.436 -1.745 -22.009 1.00 73.81 263 LEU A C 1
ATOM 2120 O O . LEU A 1 263 ? -6.554 -0.955 -21.075 1.00 73.81 263 LEU A O 1
ATOM 2124 N N . ARG A 1 264 ? -7.441 -1.977 -22.867 1.00 71.19 264 ARG A N 1
ATOM 2125 C CA . ARG A 1 264 ? -8.748 -1.297 -22.778 1.00 71.19 264 ARG A CA 1
ATOM 2126 C C . ARG A 1 264 ? -9.495 -1.615 -21.484 1.00 71.19 264 ARG A C 1
ATOM 2128 O O . ARG A 1 264 ? -10.080 -0.718 -20.892 1.00 71.19 264 ARG A O 1
ATOM 2135 N N . LYS A 1 265 ? -9.446 -2.871 -21.026 1.00 67.25 265 LYS A N 1
ATOM 2136 C CA . LYS A 1 265 ? -10.106 -3.288 -19.781 1.00 67.25 265 LYS A CA 1
ATOM 2137 C C . LYS A 1 265 ? -9.497 -2.607 -18.546 1.00 67.25 265 LYS A C 1
ATOM 2139 O O . LYS A 1 265 ? -10.219 -2.272 -17.617 1.00 67.25 265 LYS A O 1
ATOM 2144 N N . VAL A 1 266 ? -8.186 -2.359 -18.533 1.00 63.28 266 VAL A N 1
ATOM 2145 C CA . VAL A 1 266 ? -7.545 -1.599 -17.446 1.00 63.28 266 VAL A CA 1
ATOM 2146 C C . VAL A 1 266 ? -7.898 -0.116 -17.502 1.00 63.28 266 VAL A C 1
ATOM 2148 O O . VAL A 1 266 ? -8.173 0.465 -16.458 1.00 63.28 266 VAL A O 1
ATOM 2151 N N . ALA A 1 267 ? -8.003 0.479 -18.693 1.00 61.31 267 ALA A N 1
ATOM 2152 C CA . ALA A 1 267 ? -8.476 1.858 -18.828 1.00 61.31 267 ALA A CA 1
ATOM 2153 C C . ALA A 1 267 ? -9.884 2.054 -18.231 1.00 61.31 267 ALA A C 1
ATOM 2155 O O . ALA A 1 267 ? -10.125 3.062 -17.578 1.00 61.31 267 ALA A O 1
ATOM 2156 N N . THR A 1 268 ? -10.779 1.068 -18.363 1.00 58.03 268 THR A N 1
ATOM 2157 C CA . THR A 1 268 ? -12.102 1.103 -17.713 1.00 58.03 268 THR A CA 1
ATOM 2158 C C . THR A 1 268 ? -12.066 0.925 -16.192 1.00 58.03 268 THR A C 1
ATOM 2160 O O . THR A 1 268 ? -12.999 1.356 -15.534 1.00 58.03 268 THR A O 1
ATOM 2163 N N . TYR A 1 269 ? -11.021 0.312 -15.621 1.00 51.53 269 TYR A N 1
ATOM 2164 C CA . TYR A 1 269 ? -10.857 0.212 -14.160 1.00 51.53 269 TYR A CA 1
ATOM 2165 C C . TYR A 1 269 ? -10.207 1.459 -13.543 1.00 51.53 269 TYR A C 1
ATOM 2167 O O . TYR A 1 269 ? -10.401 1.723 -12.363 1.00 51.53 269 TYR A O 1
ATOM 2175 N N . LEU A 1 270 ? -9.408 2.196 -14.323 1.00 47.41 270 LEU A N 1
ATOM 2176 C CA . LEU A 1 270 ? -8.667 3.378 -13.867 1.00 47.41 270 LEU A CA 1
ATOM 2177 C C . LEU A 1 270 ? -9.381 4.704 -14.166 1.00 47.41 270 LEU A C 1
ATOM 2179 O O . LEU A 1 270 ? -9.014 5.727 -13.595 1.00 47.41 270 LEU A O 1
ATOM 2183 N N . ALA A 1 271 ? -10.373 4.707 -15.057 1.00 35.69 271 ALA A N 1
ATOM 2184 C CA . ALA A 1 271 ? -11.253 5.847 -15.260 1.00 35.69 271 ALA A CA 1
ATOM 2185 C C . ALA A 1 271 ? -12.406 5.761 -14.246 1.00 35.69 271 ALA A C 1
ATOM 2187 O O . ALA A 1 271 ? -13.241 4.864 -14.384 1.00 35.69 271 ALA A O 1
ATOM 2188 N N . PRO A 1 272 ? -12.486 6.646 -13.233 1.00 39.84 272 PRO A N 1
ATOM 2189 C CA . PRO A 1 272 ? -13.711 6.750 -12.455 1.00 39.84 272 PRO A CA 1
ATOM 2190 C C . PRO A 1 272 ? -14.842 7.118 -13.419 1.00 39.84 272 PRO A C 1
ATOM 2192 O O . PRO A 1 272 ? -14.649 7.956 -14.304 1.00 39.84 272 PRO A O 1
ATOM 2195 N N . GLU A 1 273 ? -16.005 6.478 -13.287 1.00 38.31 273 GLU A N 1
ATOM 2196 C CA . GLU A 1 273 ? -17.196 6.902 -14.015 1.00 38.31 273 GLU A CA 1
ATOM 2197 C C . GLU A 1 273 ? -17.487 8.363 -13.648 1.00 38.31 273 GLU A C 1
ATOM 2199 O O . GLU A 1 273 ? -18.069 8.663 -12.609 1.00 38.31 273 GLU A O 1
ATOM 2204 N N . SER A 1 274 ? -17.096 9.298 -14.511 1.00 38.06 274 SER A N 1
ATOM 2205 C CA . SER A 1 274 ? -17.646 10.645 -14.522 1.00 38.06 274 SER A CA 1
ATOM 2206 C C . SER A 1 274 ? -19.077 10.558 -15.050 1.00 38.06 274 SER A C 1
ATOM 2208 O O . SER A 1 274 ? -19.374 10.885 -16.198 1.00 38.06 274 SER A O 1
ATOM 2210 N N . LYS A 1 275 ? -19.986 10.065 -14.210 1.00 38.03 275 LYS A N 1
ATOM 2211 C CA . LYS A 1 275 ? -21.424 10.117 -14.459 1.00 38.03 275 LYS A CA 1
ATOM 2212 C C . LYS A 1 275 ? -22.113 10.904 -13.356 1.00 38.03 275 LYS A C 1
ATOM 2214 O O . LYS A 1 275 ? -22.202 10.456 -12.222 1.00 38.03 275 LYS A O 1
ATOM 2219 N N . GLY A 1 276 ? -22.673 12.042 -13.764 1.00 34.19 276 GLY A N 1
ATOM 2220 C CA . GLY A 1 276 ? -23.889 12.589 -13.170 1.00 34.19 276 GLY A CA 1
ATOM 2221 C C . GLY A 1 276 ? -23.708 13.804 -12.269 1.00 34.19 276 GLY A C 1
ATOM 2222 O O . GLY A 1 276 ? -23.630 13.664 -11.055 1.00 34.19 276 GLY A O 1
ATOM 2223 N N . LYS A 1 277 ? -23.733 14.998 -12.873 1.00 31.94 277 LYS A N 1
ATOM 2224 C CA . LYS A 1 277 ? -24.739 16.048 -12.604 1.00 31.94 277 LYS A CA 1
ATOM 2225 C C . LYS A 1 277 ? -24.475 17.248 -13.518 1.00 31.94 277 LYS A C 1
ATOM 2227 O O . LYS A 1 277 ? -23.907 18.256 -13.122 1.00 31.94 277 LYS A O 1
ATOM 2232 N N . ALA A 1 278 ? -24.886 17.099 -14.771 1.00 37.94 278 ALA A N 1
ATOM 2233 C CA . ALA A 1 278 ? -25.419 18.221 -15.525 1.00 37.94 278 ALA A CA 1
ATOM 2234 C C . ALA A 1 278 ? -26.935 18.005 -15.534 1.00 37.94 278 ALA A C 1
ATOM 2236 O O . ALA A 1 278 ? -27.459 17.331 -16.412 1.00 37.94 278 ALA A O 1
ATOM 2237 N N . GLU A 1 279 ? -27.601 18.475 -14.484 1.00 37.41 279 GLU A N 1
ATOM 2238 C CA . GLU A 1 279 ? -29.046 18.675 -14.488 1.00 37.41 279 GLU A CA 1
ATOM 2239 C C . GLU A 1 279 ? -29.295 20.131 -14.109 1.00 37.41 279 GLU A C 1
ATOM 2241 O O . GLU A 1 279 ? -28.941 20.575 -13.018 1.00 37.41 279 GLU A O 1
ATOM 2246 N N . ASP A 1 280 ? -29.804 20.852 -15.106 1.00 40.28 280 ASP A N 1
ATOM 2247 C CA . ASP A 1 280 ? -30.773 21.938 -15.032 1.00 40.28 280 ASP A CA 1
ATOM 2248 C C . ASP A 1 280 ? -30.729 22.868 -13.816 1.00 40.28 280 ASP A C 1
ATOM 2250 O O . ASP A 1 280 ? -31.311 22.604 -12.765 1.00 40.28 280 ASP A O 1
ATOM 2254 N N . ILE A 1 281 ? -30.208 24.072 -14.052 1.00 37.16 281 ILE A N 1
ATOM 2255 C CA . ILE A 1 281 ? -30.808 25.278 -13.484 1.00 37.16 281 ILE A CA 1
ATOM 2256 C C . ILE A 1 281 ? -31.182 26.172 -14.666 1.00 37.16 281 ILE A C 1
ATOM 2258 O O . ILE A 1 281 ? -30.314 26.680 -15.377 1.00 37.16 281 ILE A O 1
ATOM 2262 N N . ARG A 1 282 ? -32.495 26.258 -14.895 1.00 43.59 282 ARG A N 1
ATOM 2263 C CA . ARG A 1 282 ? -33.144 27.318 -15.669 1.00 43.59 282 ARG A CA 1
ATOM 2264 C C . ARG A 1 282 ? -32.977 28.661 -14.974 1.00 43.59 282 ARG A C 1
ATOM 2266 O O . ARG A 1 282 ? -33.027 28.666 -13.724 1.00 43.59 282 ARG A O 1
#

Radius of gyration: 21.07 Å; chains: 1; bounding box: 58×45×60 Å

Foldseek 3Di:
DKPCQVVVHPQLPDPCPDPVHDLLVLQVLLLCVVVVPPDPDDHFKDKDFPQPLLLLLVLLLCCLLPVVPDDQQRRKDKAFQPVPDDPPDPFWAWSLVSLVVSQVSWDQPPPPPPPPDDDPPPDGSGSVVVNVCCVDLLVGRMIMGGHDDDRVVGIDMDTSVQLVVLQLCVLPVCSVVPCSNDPPNPPPPDSSVVSSVLCVQVVDPPNAAECDPSNLSSLQSRLPVPDPPCSVVSSVSSNVSHRHDPDPVVVVSCVVPDPPVSVVVVVVVPDDPPDDDPDDDD

Organism: NCBI:txid314031

Secondary structure (DSSP, 8-state):
--HHHHTT-GGGGS-TTSTTS-HHHHHHHHHHHHTT---SS---EEEEES-HHHHHHHHHHHHHHTTTT--TTT-EEEEE-GGGS-TTS---EEHHHHHHHHTTT-PPPP------TT--------HHHHHHHHTTTT---EEEEES----TTTEEEEEHHHHHHTTHHHH-GGGTT-TTTSTT--TT--HHHHHHHHHHHHHSTT--B---HHHHHHHHHHTTTPPTTTHHHHHHHHHTTS-B---HHHHHHHHHHS-HHHHHHHHHHHS-----------

InterPro domains:
  IPR056009 Domain of unknown function DUF7587 [PF24494] (14-94)